Protein AF-0000000070128346 (afdb_homodimer)

Structure (mmCIF, N/CA/C/O backbone):
data_AF-0000000070128346-model_v1
#
loop_
_entity.id
_entity.type
_entity.pdbx_description
1 polymer 'Uncharacterized protein'
#
loop_
_atom_site.group_PDB
_atom_site.id
_atom_site.type_symbol
_atom_site.label_atom_id
_atom_site.label_alt_id
_atom_site.label_comp_id
_atom_site.label_asym_id
_atom_site.label_entity_id
_atom_site.label_seq_id
_atom_site.pdbx_PDB_ins_code
_atom_site.Cartn_x
_atom_site.Cartn_y
_atom_site.Cartn_z
_atom_site.occupancy
_atom_site.B_iso_or_equiv
_atom_site.auth_seq_id
_atom_site.auth_comp_id
_atom_site.auth_asym_id
_atom_site.auth_atom_id
_atom_site.pdbx_PDB_model_num
ATOM 1 N N . MET A 1 1 ? -69.75 28.922 -32.188 1 30.33 1 MET A N 1
ATOM 2 C CA . MET A 1 1 ? -69.25 28.547 -30.875 1 30.33 1 MET A CA 1
ATOM 3 C C . MET A 1 1 ? -68.125 27.578 -30.969 1 30.33 1 MET A C 1
ATOM 5 O O . MET A 1 1 ? -68.25 26.391 -31.25 1 30.33 1 MET A O 1
ATOM 9 N N . THR A 1 2 ? -66.938 28.062 -31.703 1 32.69 2 THR A N 1
ATOM 10 C CA . THR A 1 2 ? -65.625 27.578 -32.188 1 32.69 2 THR A CA 1
ATOM 11 C C . THR A 1 2 ? -64.75 27.047 -31.016 1 32.69 2 THR A C 1
ATOM 13 O O . THR A 1 2 ? -64.75 27.641 -29.938 1 32.69 2 THR A O 1
ATOM 16 N N . ILE A 1 3 ? -64.188 25.797 -31.203 1 32.16 3 ILE A N 1
ATOM 17 C CA . ILE A 1 3 ? -63.5 24.719 -30.547 1 32.16 3 ILE A CA 1
ATOM 18 C C . ILE A 1 3 ? -62.094 25.188 -30.141 1 32.16 3 ILE A C 1
ATOM 20 O O . ILE A 1 3 ? -61.188 25.219 -30.984 1 32.16 3 ILE A O 1
ATOM 24 N N . LEU A 1 4 ? -61.938 26.406 -29.594 1 30.89 4 LEU A N 1
ATOM 25 C CA . LEU A 1 4 ? -60.594 26.828 -29.25 1 30.89 4 LEU A CA 1
ATOM 26 C C . LEU A 1 4 ? -59.969 25.938 -28.172 1 30.89 4 LEU A C 1
ATOM 28 O O . LEU A 1 4 ? -60.219 26.141 -26.984 1 30.89 4 LEU A O 1
ATOM 32 N N . VAL A 1 5 ? -60.062 24.609 -28.266 1 31.75 5 VAL A N 1
ATOM 33 C CA . VAL A 1 5 ? -59.469 23.844 -27.172 1 31.75 5 VAL A CA 1
ATOM 34 C C . VAL A 1 5 ? -57.938 23.969 -27.188 1 31.75 5 VAL A C 1
ATOM 36 O O . VAL A 1 5 ? -57.281 23.406 -28.078 1 31.75 5 VAL A O 1
ATOM 39 N N . PHE A 1 6 ? -57.344 25.203 -27.266 1 30.05 6 PHE A N 1
ATOM 40 C CA . PHE A 1 6 ? -55.906 25.234 -27.266 1 30.05 6 PHE A CA 1
ATOM 41 C C . PHE A 1 6 ? -55.344 24.344 -26.156 1 30.05 6 PHE A C 1
ATOM 43 O O . PHE A 1 6 ? -55.969 24.141 -25.125 1 30.05 6 PHE A O 1
ATOM 50 N N . LEU A 1 7 ? -54.125 23.688 -26.406 1 28.92 7 LEU A N 1
ATOM 51 C CA . LEU A 1 7 ? -53.125 22.719 -26.016 1 28.92 7 LEU A CA 1
ATOM 52 C C . LEU A 1 7 ? -52.406 23.172 -24.734 1 28.92 7 LEU A C 1
ATOM 54 O O . LEU A 1 7 ? -51.562 24.062 -24.766 1 28.92 7 LEU A O 1
ATOM 58 N N . ALA A 1 8 ? -53.125 23.406 -23.641 1 35.5 8 ALA A N 1
ATOM 59 C CA . ALA A 1 8 ? -52.406 23.766 -22.422 1 35.5 8 ALA A CA 1
ATOM 60 C C . ALA A 1 8 ? -51.438 22.672 -22 1 35.5 8 ALA A C 1
ATOM 62 O O . ALA A 1 8 ? -51.125 22.516 -20.812 1 35.5 8 ALA A O 1
ATOM 63 N N . ILE A 1 9 ? -51.125 21.656 -22.922 1 30.7 9 ILE A N 1
ATOM 64 C CA . ILE A 1 9 ? -50.594 20.531 -22.156 1 30.7 9 ILE A CA 1
ATOM 65 C C . ILE A 1 9 ? -49.312 20.953 -21.453 1 30.7 9 ILE A C 1
ATOM 67 O O . ILE A 1 9 ? -49.125 20.703 -20.25 1 30.7 9 ILE A O 1
ATOM 71 N N . SER A 1 10 ? -48.094 21.156 -22.156 1 31.05 10 SER A N 1
ATOM 72 C CA . SER A 1 10 ? -46.906 20.359 -21.812 1 31.05 10 SER A CA 1
ATOM 73 C C . SER A 1 10 ? -46.031 21.094 -20.812 1 31.05 10 SER A C 1
ATOM 75 O O . SER A 1 10 ? -44.938 21.562 -21.156 1 31.05 10 SER A O 1
ATOM 77 N N . SER A 1 11 ? -46.469 22.203 -20.203 1 33.75 11 SER A N 1
ATOM 78 C CA . SER A 1 11 ? -45.438 22.875 -19.453 1 33.75 11 SER A CA 1
ATOM 79 C C . SER A 1 11 ? -44.938 22 -18.297 1 33.75 11 SER A C 1
ATOM 81 O O . SER A 1 11 ? -44.188 22.469 -17.438 1 33.75 11 SER A O 1
ATOM 83 N N . TYR A 1 12 ? -45.719 20.906 -18.047 1 30.33 12 TYR A N 1
ATOM 84 C CA . TYR A 1 12 ? -45.469 20.453 -16.672 1 30.33 12 TYR A CA 1
ATOM 85 C C . TYR A 1 12 ? -44 20.188 -16.438 1 30.33 12 TYR A C 1
ATOM 87 O O . TYR A 1 12 ? -43.438 20.656 -15.445 1 30.33 12 TYR A O 1
ATOM 95 N N . ASN A 1 13 ? -43.406 18.938 -16.781 1 31.98 13 ASN A N 1
ATOM 96 C CA . ASN A 1 13 ? -42.625 18.078 -15.906 1 31.98 13 ASN A CA 1
ATOM 97 C C . ASN A 1 13 ? -41.125 18.359 -16.031 1 31.98 13 ASN A C 1
ATOM 99 O O . ASN A 1 13 ? -40.375 17.5 -16.5 1 31.98 13 ASN A O 1
ATOM 103 N N . ILE A 1 14 ? -40.781 19.516 -16.672 1 36.44 14 ILE A N 1
ATOM 104 C CA . ILE A 1 14 ? -39.312 19.594 -16.766 1 36.44 14 ILE A CA 1
ATOM 105 C C . ILE A 1 14 ? -38.719 19.828 -15.391 1 36.44 14 ILE A C 1
ATOM 107 O O . ILE A 1 14 ? -37.5 20.016 -15.266 1 36.44 14 ILE A O 1
ATOM 111 N N . ILE A 1 15 ? -39.562 20.25 -14.438 1 37.22 15 ILE A N 1
ATOM 112 C CA . ILE A 1 15 ? -38.875 20.625 -13.195 1 37.22 15 ILE A CA 1
ATOM 113 C C . ILE A 1 15 ? -38.062 19.438 -12.688 1 37.22 15 ILE A C 1
ATOM 115 O O . ILE A 1 15 ? -37.031 19.625 -12.016 1 37.22 15 ILE A O 1
ATOM 119 N N . HIS A 1 16 ? -38.656 18.141 -12.75 1 34.84 16 HIS A N 1
ATOM 120 C CA . HIS A 1 16 ? -38.219 17.094 -11.828 1 34.84 16 HIS A CA 1
ATOM 121 C C . HIS A 1 16 ? -36.906 16.469 -12.281 1 34.84 16 HIS A C 1
ATOM 123 O O . HIS A 1 16 ? -36.375 15.562 -11.617 1 34.84 16 HIS A O 1
ATOM 129 N N . LEU A 1 17 ? -36.469 16.828 -13.469 1 39.78 17 LEU A N 1
ATOM 130 C CA . LEU A 1 17 ? -35.312 16.031 -13.836 1 39.78 17 LEU A CA 1
ATOM 131 C C . LEU A 1 17 ? -34.062 16.547 -13.109 1 39.78 17 LEU A C 1
ATOM 133 O O . LEU A 1 17 ? -33.219 15.742 -12.703 1 39.78 17 LEU A O 1
ATOM 137 N N . ALA A 1 18 ? -33.875 17.812 -12.977 1 42.94 18 ALA A N 1
ATOM 138 C CA . ALA A 1 18 ? -32.688 18.281 -12.281 1 42.94 18 ALA A CA 1
ATOM 139 C C . ALA A 1 18 ? -32.688 17.859 -10.82 1 42.94 18 ALA A C 1
ATOM 141 O O . ALA A 1 18 ? -31.656 17.516 -10.25 1 42.94 18 ALA A O 1
ATOM 142 N N . SER A 1 19 ? -33.906 17.984 -10.156 1 41.81 19 SER A N 1
ATOM 143 C CA . SER A 1 19 ? -34 17.5 -8.781 1 41.81 19 SER A CA 1
ATOM 144 C C . SER A 1 19 ? -33.781 16 -8.703 1 41.81 19 SER A C 1
ATOM 146 O O . SER A 1 19 ? -33.188 15.508 -7.73 1 41.81 19 SER A O 1
ATOM 148 N N . ILE A 1 20 ? -34.188 15.297 -9.805 1 42.56 20 ILE A N 1
ATOM 149 C CA . ILE A 1 20 ? -33.906 13.867 -9.805 1 42.56 20 ILE A CA 1
ATOM 150 C C . ILE A 1 20 ? -32.406 13.648 -10.055 1 42.56 20 ILE A C 1
ATOM 152 O O . ILE A 1 20 ? -31.781 12.82 -9.391 1 42.56 20 ILE A O 1
ATOM 156 N N . GLU A 1 21 ? -31.828 14.336 -10.977 1 37 21 GLU A N 1
ATOM 157 C CA . GLU A 1 21 ? -30.391 14.141 -11.219 1 37 21 GLU A CA 1
ATOM 158 C C . GLU A 1 21 ? -29.578 14.57 -10.008 1 37 21 GLU A C 1
ATOM 160 O O . GLU A 1 21 ? -28.609 13.898 -9.633 1 37 21 GLU A O 1
ATOM 165 N N . GLU A 1 22 ? -29.703 15.727 -9.5 1 40.19 22 GLU A N 1
ATOM 166 C CA . GLU A 1 22 ? -29.094 16.109 -8.227 1 40.19 22 GLU A CA 1
ATOM 167 C C . GLU A 1 22 ? -29.547 15.188 -7.098 1 40.19 22 GLU A C 1
ATOM 169 O O . GLU A 1 22 ? -28.766 14.852 -6.207 1 40.19 22 GLU A O 1
ATOM 174 N N . LEU A 1 23 ? -30.797 14.828 -6.887 1 38.47 23 LEU A N 1
ATOM 175 C CA . LEU A 1 23 ? -31.281 13.781 -5.996 1 38.47 23 LEU A CA 1
ATOM 176 C C . LEU A 1 23 ? -30.641 12.445 -6.332 1 38.47 23 LEU A C 1
ATOM 178 O O . LEU A 1 23 ? -30.234 11.703 -5.434 1 38.47 23 LEU A O 1
ATOM 182 N N . VAL A 1 24 ? -30.562 12.039 -7.621 1 37.53 24 VAL A N 1
ATOM 183 C CA . VAL A 1 24 ? -29.859 10.812 -7.969 1 37.53 24 VAL A CA 1
ATOM 184 C C . VAL A 1 24 ? -28.359 11.008 -7.801 1 37.53 24 VAL A C 1
ATOM 186 O O . VAL A 1 24 ? -27.625 10.062 -7.5 1 37.53 24 VAL A O 1
ATOM 189 N N . ARG A 1 25 ? -27.734 12.062 -8.281 1 38.75 25 ARG A N 1
ATOM 190 C CA . ARG A 1 25 ? -26.359 12.367 -7.891 1 38.75 25 ARG A CA 1
ATOM 191 C C . ARG A 1 25 ? -26.25 12.562 -6.383 1 38.75 25 ARG A C 1
ATOM 193 O O . ARG A 1 25 ? -25.156 12.523 -5.824 1 38.75 25 ARG A O 1
ATOM 200 N N . GLY A 1 26 ? -27.125 13.281 -5.77 1 39.75 26 GLY A N 1
ATOM 201 C CA . GLY A 1 26 ? -27.281 13.094 -4.336 1 39.75 26 GLY A CA 1
ATOM 202 C C . GLY A 1 26 ? -27.234 11.633 -3.92 1 39.75 26 GLY A C 1
ATOM 203 O O . GLY A 1 26 ? -27.656 11.281 -2.818 1 39.75 26 GLY A O 1
ATOM 204 N N . LEU A 1 27 ? -27.531 10.633 -4.711 1 44.56 27 LEU A N 1
ATOM 205 C CA . LEU A 1 27 ? -27.109 9.242 -4.82 1 44.56 27 LEU A CA 1
ATOM 206 C C . LEU A 1 27 ? -25.75 9.039 -4.164 1 44.56 27 LEU A C 1
ATOM 208 O O . LEU A 1 27 ? -24.891 9.93 -4.211 1 44.56 27 LEU A O 1
ATOM 212 N N . ARG A 1 28 ? -25.625 7.922 -3.373 1 49.78 28 ARG A N 1
ATOM 213 C CA . ARG A 1 28 ? -24.812 7.559 -2.211 1 49.78 28 ARG A CA 1
ATOM 214 C C . ARG A 1 28 ? -23.328 7.676 -2.518 1 49.78 28 ARG A C 1
ATOM 216 O O . ARG A 1 28 ? -22.781 6.875 -3.279 1 49.78 28 ARG A O 1
ATOM 223 N N . ASP A 1 29 ? -22.844 8.953 -2.686 1 69.12 29 ASP A N 1
ATOM 224 C CA . ASP A 1 29 ? -21.375 9.016 -2.65 1 69.12 29 ASP A CA 1
ATOM 225 C C . ASP A 1 29 ? -20.812 7.914 -1.764 1 69.12 29 ASP A C 1
ATOM 227 O O . ASP A 1 29 ? -21.156 7.816 -0.585 1 69.12 29 ASP A O 1
ATOM 231 N N . GLU A 1 30 ? -20.25 6.945 -2.436 1 82.06 30 GLU A N 1
ATOM 232 C CA . GLU A 1 30 ? -19.703 5.805 -1.708 1 82.06 30 GLU A CA 1
ATOM 233 C C . GLU A 1 30 ? -18.75 6.258 -0.601 1 82.06 30 GLU A C 1
ATOM 235 O O . GLU A 1 30 ? -18.641 5.594 0.432 1 82.06 30 GLU A O 1
ATOM 240 N N . HIS A 1 31 ? -18.266 7.555 -0.879 1 91.75 31 HIS A N 1
ATOM 241 C CA . HIS A 1 31 ? -17.328 8.086 0.103 1 91.75 31 HIS A CA 1
ATOM 242 C C . HIS A 1 31 ? -17.609 9.547 0.41 1 91.75 31 HIS A C 1
ATOM 244 O O . HIS A 1 31 ? -16.859 10.438 -0.011 1 91.75 31 HIS A O 1
ATOM 250 N N . PRO A 1 32 ? -18.672 9.82 1.154 1 93.75 32 PRO A N 1
ATOM 251 C CA . PRO A 1 32 ? -19 11.211 1.487 1 93.75 32 PRO A CA 1
ATOM 252 C C . PRO A 1 32 ? -17.906 11.898 2.291 1 93.75 32 PRO A C 1
ATOM 254 O O . PRO A 1 32 ? -17.203 11.25 3.072 1 93.75 32 PRO A O 1
ATOM 257 N N . SER A 1 33 ? -17.828 13.203 2.158 1 95.44 33 SER A N 1
ATOM 258 C CA . SER A 1 33 ? -16.828 13.992 2.861 1 95.44 33 SER A CA 1
ATOM 259 C C . SER A 1 33 ? -17.109 14.055 4.359 1 95.44 33 SER A C 1
ATOM 261 O O . SER A 1 33 ? -18.266 14 4.773 1 95.44 33 SER A O 1
ATOM 263 N N . HIS A 1 34 ? -16.062 14.109 5.07 1 96.56 34 HIS A N 1
ATOM 264 C CA . HIS A 1 34 ? -16.203 14.359 6.5 1 96.56 34 HIS A CA 1
ATOM 265 C C . HIS A 1 34 ? -16.969 15.648 6.762 1 96.56 34 HIS A C 1
ATOM 267 O O . HIS A 1 34 ? -16.828 16.625 6.023 1 96.56 34 HIS A O 1
ATOM 273 N N . PRO A 1 35 ? -17.734 15.617 7.832 1 96.38 35 PRO A N 1
ATOM 274 C CA . PRO A 1 35 ? -18.516 16.828 8.125 1 96.38 35 PRO A CA 1
ATOM 275 C C . PRO A 1 35 ? -17.625 18.047 8.406 1 96.38 35 PRO A C 1
ATOM 277 O O . PRO A 1 35 ? -18.016 19.172 8.102 1 96.38 35 PRO A O 1
ATOM 280 N N . VAL A 1 36 ? -16.531 17.828 9.039 1 97.25 36 VAL A N 1
ATOM 281 C CA . VAL A 1 36 ? -15.586 18.922 9.25 1 97.25 36 VAL A CA 1
ATOM 282 C C . VAL A 1 36 ? -14.891 19.266 7.934 1 97.25 36 VAL A C 1
ATOM 284 O O . VAL A 1 36 ? -14.211 18.406 7.348 1 97.25 36 VAL A O 1
ATOM 287 N N . ASN A 1 37 ? -15.125 20.438 7.465 1 96 37 ASN A N 1
ATOM 288 C CA . ASN A 1 37 ? -14.477 20.953 6.262 1 96 37 ASN A CA 1
ATOM 289 C C . ASN A 1 37 ? -13.297 21.859 6.605 1 96 37 ASN A C 1
ATOM 291 O O . ASN A 1 37 ? -13.492 22.969 7.113 1 96 37 ASN A O 1
ATOM 295 N N . CYS A 1 38 ? -12.148 21.453 6.246 1 97.44 38 CYS A N 1
ATOM 296 C CA . CYS A 1 38 ? -10.938 22.156 6.633 1 97.44 38 CYS A CA 1
ATOM 297 C C . CYS A 1 38 ? -10.688 23.344 5.707 1 97.44 38 CYS A C 1
ATOM 299 O O . CYS A 1 38 ? -9.812 24.172 5.973 1 97.44 38 CYS A O 1
ATOM 301 N N . GLY A 1 39 ? -11.383 23.422 4.629 1 96.12 39 GLY A N 1
ATOM 302 C CA . GLY A 1 39 ? -11.117 24.469 3.658 1 96.12 39 GLY A CA 1
ATOM 303 C C . GLY A 1 39 ? -9.836 24.25 2.879 1 96.12 39 GLY A C 1
ATOM 304 O O . GLY A 1 39 ? -9.484 23.109 2.549 1 96.12 39 GLY A O 1
ATOM 305 N N . HIS A 1 40 ? -9.117 25.422 2.473 1 93.75 40 HIS A N 1
ATOM 306 C CA . HIS A 1 40 ? -7.973 25.281 1.577 1 93.75 40 HIS A CA 1
ATOM 307 C C . HIS A 1 40 ? -6.742 25.984 2.145 1 93.75 40 HIS A C 1
ATOM 309 O O . HIS A 1 40 ? -5.688 26 1.502 1 93.75 40 HIS A O 1
ATOM 315 N N . THR A 1 41 ? -6.918 26.531 3.312 1 93 41 THR A N 1
ATOM 316 C CA . THR A 1 41 ? -5.801 27.234 3.924 1 93 41 THR A CA 1
ATOM 317 C C . THR A 1 41 ? -5.59 26.781 5.363 1 93 41 THR A C 1
ATOM 319 O O . THR A 1 41 ? -6.492 26.203 5.977 1 93 41 THR A O 1
ATOM 322 N N . LYS A 1 42 ? -4.375 27.078 5.844 1 94.62 42 LYS A N 1
ATOM 323 C CA . LYS A 1 42 ? -4.078 26.781 7.242 1 94.62 42 LYS A CA 1
ATOM 324 C C . LYS A 1 42 ? -5.031 27.516 8.18 1 94.62 42 LYS A C 1
ATOM 326 O O . LYS A 1 42 ? -5.469 26.953 9.188 1 94.62 42 LYS A O 1
ATOM 331 N N . GLU A 1 43 ? -5.34 28.688 7.84 1 95.31 43 GLU A N 1
ATOM 332 C CA . GLU A 1 43 ? -6.23 29.5 8.672 1 95.31 43 GLU A CA 1
ATOM 333 C C . GLU A 1 43 ? -7.621 28.875 8.75 1 95.31 43 GLU A C 1
ATOM 335 O O . GLU A 1 43 ? -8.18 28.719 9.836 1 95.31 43 GLU A O 1
ATOM 340 N N . SER A 1 44 ? -8.148 28.531 7.578 1 96.69 44 SER A N 1
ATOM 341 C CA . SER A 1 44 ? -9.477 27.922 7.562 1 96.69 44 SER A CA 1
ATOM 342 C C . SER A 1 44 ? -9.477 26.578 8.289 1 96.69 44 SER A C 1
ATOM 344 O O . SER A 1 44 ? -10.438 26.25 8.984 1 96.69 44 SER A O 1
ATOM 346 N N . ALA A 1 45 ? -8.406 25.859 8.133 1 97.88 45 ALA A N 1
ATOM 347 C CA . ALA A 1 45 ? -8.305 24.547 8.773 1 97.88 45 ALA A CA 1
ATOM 348 C C . ALA A 1 45 ? -8.297 24.672 10.297 1 97.88 45 ALA A C 1
ATOM 350 O O . ALA A 1 45 ? -9.055 24 10.984 1 97.88 45 ALA A O 1
ATOM 351 N N . LYS A 1 46 ? -7.488 25.562 10.773 1 96.88 46 LYS A N 1
ATOM 352 C CA . LYS A 1 46 ? -7.414 25.781 12.219 1 96.88 46 LYS A CA 1
ATOM 353 C C . LYS A 1 46 ? -8.758 26.234 12.773 1 96.88 46 LYS A C 1
ATOM 355 O O . LYS A 1 46 ? -9.195 25.766 13.82 1 96.88 46 LYS A O 1
ATOM 360 N N . ALA A 1 47 ? -9.383 27.078 12.062 1 97.69 47 ALA A N 1
ATOM 361 C CA . ALA A 1 47 ? -10.672 27.594 12.5 1 97.69 47 ALA A CA 1
ATOM 362 C C . ALA A 1 47 ? -11.719 26.484 12.57 1 97.69 47 ALA A C 1
ATOM 364 O O . ALA A 1 47 ? -12.609 26.516 13.422 1 97.69 47 ALA A O 1
ATOM 365 N N . ALA A 1 48 ? -11.594 25.516 11.727 1 98.12 48 ALA A N 1
ATOM 366 C CA . ALA A 1 48 ? -12.562 24.422 11.648 1 98.12 48 ALA A CA 1
ATOM 367 C C . ALA A 1 48 ? -12.227 23.312 12.633 1 98.12 48 ALA A C 1
ATOM 369 O O . ALA A 1 48 ? -12.953 22.328 12.742 1 98.12 48 ALA A O 1
ATOM 370 N N . GLY A 1 49 ? -11.07 23.422 13.32 1 98 49 GLY A N 1
ATOM 371 C CA . GLY A 1 49 ? -10.672 22.406 14.281 1 98 49 GLY A CA 1
ATOM 372 C C . GLY A 1 49 ? -9.922 21.25 13.656 1 98 49 GLY A C 1
ATOM 373 O O . GLY A 1 49 ? -9.859 20.156 14.227 1 98 49 GLY A O 1
ATOM 374 N N . CYS A 1 50 ? -9.406 21.469 12.477 1 98.5 50 CYS A N 1
ATOM 375 C CA . CYS A 1 50 ? -8.609 20.453 11.812 1 98.5 50 CYS A CA 1
ATOM 376 C C . CYS A 1 50 ? -7.246 20.297 12.484 1 98.5 50 CYS A C 1
ATOM 378 O O . CYS A 1 50 ? -6.801 21.203 13.195 1 98.5 50 CYS A O 1
ATOM 380 N N . VAL A 1 51 ? -6.645 19.109 12.289 1 98.06 51 VAL A N 1
ATOM 381 C CA . VAL A 1 51 ? -5.359 18.781 12.898 1 98.06 51 VAL A CA 1
ATOM 382 C C . VAL A 1 51 ? -4.324 18.5 11.812 1 98.06 51 VAL A C 1
ATOM 384 O O . VAL A 1 51 ? -4.68 18.312 10.648 1 98.06 51 VAL A O 1
ATOM 387 N N . TYR A 1 52 ? -3.074 18.609 12.266 1 98.06 52 TYR A N 1
ATOM 388 C CA . TYR A 1 52 ? -1.992 18.469 11.297 1 98.06 52 TYR A CA 1
ATOM 389 C C . TYR A 1 52 ? -1.353 17.094 11.383 1 98.06 52 TYR A C 1
ATOM 391 O O . TYR A 1 52 ? -1 16.625 12.469 1 98.06 52 TYR A O 1
ATOM 399 N N . ASP A 1 53 ? -1.279 16.406 10.273 1 98.12 53 ASP A N 1
ATOM 400 C CA . ASP A 1 53 ? -0.568 15.141 10.125 1 98.12 53 ASP A CA 1
ATOM 401 C C . ASP A 1 53 ? 0.795 15.352 9.469 1 98.12 53 ASP A C 1
ATOM 403 O O . ASP A 1 53 ? 0.878 15.594 8.266 1 98.12 53 ASP A O 1
ATOM 407 N N . ILE A 1 54 ? 1.825 15.18 10.195 1 98 54 ILE A N 1
ATOM 408 C CA . ILE A 1 54 ? 3.18 15.422 9.711 1 98 54 ILE A CA 1
ATOM 409 C C . ILE A 1 54 ? 3.488 14.477 8.547 1 98 54 ILE A C 1
ATOM 411 O O . ILE A 1 54 ? 4.105 14.875 7.559 1 98 54 ILE A O 1
ATOM 415 N N . MET A 1 55 ? 3.045 13.258 8.641 1 98.31 55 MET A N 1
ATOM 416 C CA . MET A 1 55 ? 3.373 12.273 7.617 1 98.31 55 MET A CA 1
ATOM 417 C C . MET A 1 55 ? 2.615 12.555 6.324 1 98.31 55 MET A C 1
ATOM 419 O O . MET A 1 55 ? 3.082 12.211 5.238 1 98.31 55 MET A O 1
ATOM 423 N N . MET A 1 56 ? 1.494 13.211 6.43 1 97.38 56 MET A N 1
ATOM 424 C CA . MET A 1 56 ? 0.744 13.602 5.242 1 97.38 56 MET A CA 1
ATOM 425 C C . MET A 1 56 ? 1.058 15.047 4.852 1 97.38 56 MET A C 1
ATOM 427 O O . MET A 1 56 ? 0.606 15.523 3.811 1 97.38 56 MET A O 1
ATOM 431 N N . VAL A 1 57 ? 1.844 15.695 5.648 1 96.75 57 VAL A N 1
ATOM 432 C CA . VAL A 1 57 ? 2.287 17.078 5.488 1 96.75 57 VAL A CA 1
ATOM 433 C C . VAL A 1 57 ? 1.092 17.969 5.152 1 96.75 57 VAL A C 1
ATOM 435 O O . VAL A 1 57 ? 1.062 18.609 4.098 1 96.75 57 VAL A O 1
ATOM 438 N N . GLY A 1 58 ? 0.111 18.062 6.059 1 97.31 58 GLY A N 1
ATOM 439 C CA . GLY A 1 58 ? -1.066 18.891 5.824 1 97.31 58 GLY A CA 1
ATOM 440 C C . GLY A 1 58 ? -2.125 18.734 6.898 1 97.31 58 GLY A C 1
ATOM 441 O O . GLY A 1 58 ? -2.039 17.844 7.738 1 97.31 58 GLY A O 1
ATOM 442 N N . TRP A 1 59 ? -3.074 19.641 6.797 1 98.06 59 TRP A N 1
ATOM 443 C CA . TRP A 1 59 ? -4.203 19.641 7.723 1 98.06 59 TRP A CA 1
ATOM 444 C C . TRP A 1 59 ? -5.301 18.688 7.258 1 98.06 59 TRP A C 1
ATOM 446 O O . TRP A 1 59 ? -5.5 18.5 6.055 1 98.06 59 TRP A O 1
ATOM 456 N N . VAL A 1 60 ? -5.98 18.141 8.227 1 98.25 60 VAL A N 1
ATOM 457 C CA . VAL A 1 60 ? -7.062 17.219 7.902 1 98.25 60 VAL A CA 1
ATOM 458 C C . VAL A 1 60 ? -8.086 17.203 9.031 1 98.25 60 VAL A C 1
ATOM 460 O O . VAL A 1 60 ? -7.773 17.578 10.164 1 98.25 60 VAL A O 1
ATOM 463 N N . ALA A 1 61 ? -9.32 16.781 8.688 1 98.38 61 ALA A N 1
ATOM 464 C CA . ALA A 1 61 ? -10.32 16.562 9.727 1 98.38 61 ALA A CA 1
ATOM 465 C C . ALA A 1 61 ? -9.828 15.547 10.75 1 98.38 61 ALA A C 1
ATOM 467 O O . ALA A 1 61 ? -9.203 14.547 10.391 1 98.38 61 ALA A O 1
ATOM 468 N N . PRO A 1 62 ? -10.086 15.727 12.062 1 96.75 62 PRO A N 1
ATOM 469 C CA . PRO A 1 62 ? -9.516 14.867 13.109 1 96.75 62 PRO A CA 1
ATOM 470 C C . PRO A 1 62 ? -9.875 13.398 12.93 1 96.75 62 PRO A C 1
ATOM 472 O O . PRO A 1 62 ? -9.102 12.516 13.312 1 96.75 62 PRO A O 1
ATOM 475 N N . GLY A 1 63 ? -10.992 13.055 12.32 1 95.25 63 GLY A N 1
ATOM 476 C CA . GLY A 1 63 ? -11.43 11.68 12.133 1 95.25 63 GLY A CA 1
ATOM 477 C C . GLY A 1 63 ? -10.547 10.891 11.195 1 95.25 63 GLY A C 1
ATOM 478 O O . GLY A 1 63 ? -10.578 9.664 11.188 1 95.25 63 GLY A O 1
ATOM 479 N N . CYS A 1 64 ? -9.68 11.547 10.477 1 97.19 64 CYS A N 1
ATOM 480 C CA . CYS A 1 64 ? -8.867 10.875 9.469 1 97.19 64 CYS A CA 1
ATOM 481 C C . CYS A 1 64 ? -7.484 10.539 10.023 1 97.19 64 CYS A C 1
ATOM 483 O O . CYS A 1 64 ? -6.738 9.773 9.406 1 97.19 64 CYS A O 1
ATOM 485 N N . ILE A 1 65 ? -7.199 11.125 11.148 1 97.62 65 ILE A N 1
ATOM 486 C CA . ILE A 1 65 ? -5.926 10.773 11.766 1 97.62 65 ILE A CA 1
ATOM 487 C C . ILE A 1 65 ? -6.02 9.375 12.375 1 97.62 65 ILE A C 1
ATOM 489 O O . ILE A 1 65 ? -7.004 9.039 13.039 1 97.62 65 ILE A O 1
ATOM 493 N N . ASP A 1 66 ? -5.062 8.531 12.062 1 97.81 66 ASP A N 1
ATOM 494 C CA . ASP A 1 66 ? -4.84 7.281 12.781 1 97.81 66 ASP A CA 1
ATOM 495 C C . ASP A 1 66 ? -3.721 7.426 13.805 1 97.81 66 ASP A C 1
ATOM 497 O O . ASP A 1 66 ? -2.539 7.324 13.469 1 97.81 66 ASP A O 1
ATOM 501 N N . PRO A 1 67 ? -4.125 7.668 15 1 97.31 67 PRO A N 1
ATOM 502 C CA . PRO A 1 67 ? -3.094 8 15.984 1 97.31 67 PRO A CA 1
ATOM 503 C C . PRO A 1 67 ? -2.088 6.875 16.203 1 97.31 67 PRO A C 1
ATOM 505 O O . PRO A 1 67 ? -0.912 7.133 16.469 1 97.31 67 PRO A O 1
ATOM 508 N N . TYR A 1 68 ? -2.512 5.664 16.078 1 97.75 68 TYR A N 1
ATOM 509 C CA . TYR A 1 68 ? -1.621 4.523 16.25 1 97.75 68 TYR A CA 1
ATOM 510 C C . TYR A 1 68 ? -0.567 4.477 15.156 1 97.75 68 TYR A C 1
ATOM 512 O O . TYR A 1 68 ? 0.629 4.379 15.438 1 97.75 68 TYR A O 1
ATOM 520 N N . VAL A 1 69 ? -1.004 4.598 13.93 1 98.62 69 VAL A N 1
ATOM 521 C CA . VAL A 1 69 ? -0.08 4.5 12.805 1 98.62 69 VAL A CA 1
ATOM 522 C C . VAL A 1 69 ? 0.83 5.727 12.773 1 98.62 69 VAL A C 1
ATOM 524 O O . VAL A 1 69 ? 2.027 5.613 12.508 1 98.62 69 VAL A O 1
ATOM 527 N N . LEU A 1 70 ? 0.244 6.91 13.062 1 98.62 70 LEU A N 1
ATOM 528 C CA . LEU A 1 70 ? 1.036 8.133 13.07 1 98.62 70 LEU A CA 1
ATOM 529 C C . LEU A 1 70 ? 2.125 8.07 14.133 1 98.62 70 LEU A C 1
ATOM 531 O O . LEU A 1 70 ? 3.285 8.391 13.867 1 98.62 70 LEU A O 1
ATOM 535 N N . SER A 1 71 ? 1.758 7.656 15.328 1 98.38 71 SER A N 1
ATOM 536 C CA . SER A 1 71 ? 2.736 7.543 16.406 1 98.38 71 SER A CA 1
ATOM 537 C C . SER A 1 71 ? 3.861 6.586 16.031 1 98.38 71 SER A C 1
ATOM 539 O O . SER A 1 71 ? 5.035 6.867 16.281 1 98.38 71 SER A O 1
ATOM 541 N N . ASP A 1 72 ? 3.518 5.48 15.445 1 98.75 72 ASP A N 1
ATOM 542 C CA . ASP A 1 72 ? 4.527 4.512 15.023 1 98.75 72 ASP A CA 1
ATOM 543 C C . ASP A 1 72 ? 5.438 5.102 13.945 1 98.75 72 ASP A C 1
ATOM 545 O O . ASP A 1 72 ? 6.656 4.918 13.984 1 98.75 72 ASP A O 1
ATOM 549 N N . ALA A 1 73 ? 4.875 5.812 13.016 1 98.81 73 ALA A N 1
ATOM 550 C CA . ALA A 1 73 ? 5.617 6.355 11.883 1 98.81 73 ALA A CA 1
ATOM 551 C C . ALA A 1 73 ? 6.641 7.395 12.344 1 98.81 73 ALA A C 1
ATOM 553 O O . ALA A 1 73 ? 7.672 7.586 11.703 1 98.81 73 ALA A O 1
ATOM 554 N N . LEU A 1 74 ? 6.355 8.031 13.492 1 98.56 74 LEU A N 1
ATOM 555 C CA . LEU A 1 74 ? 7.234 9.086 13.977 1 98.56 74 LEU A CA 1
ATOM 556 C C . LEU A 1 74 ? 8.156 8.562 15.078 1 98.56 74 LEU A C 1
ATOM 558 O O . LEU A 1 74 ? 8.961 9.312 15.625 1 98.56 74 LEU A O 1
ATOM 562 N N . SER A 1 75 ? 8.117 7.277 15.367 1 98.62 75 SER A N 1
ATOM 563 C CA . SER A 1 75 ? 8.852 6.703 16.484 1 98.62 75 SER A CA 1
ATOM 564 C C . SER A 1 75 ? 10.188 6.117 16.031 1 98.62 75 SER A C 1
ATOM 566 O O . SER A 1 75 ? 10.227 5.328 15.086 1 98.62 75 SER A O 1
ATOM 568 N N . PRO A 1 76 ? 11.258 6.457 16.781 1 97.75 76 PRO A N 1
ATOM 569 C CA . PRO A 1 76 ? 12.531 5.801 16.484 1 97.75 76 PRO A CA 1
ATOM 570 C C . PRO A 1 76 ? 12.547 4.328 16.875 1 97.75 76 PRO A C 1
ATOM 572 O O . PRO A 1 76 ? 13.461 3.592 16.5 1 97.75 76 PRO A O 1
ATOM 575 N N . ASN A 1 77 ? 11.531 3.934 17.625 1 98.25 77 ASN A N 1
ATOM 576 C CA . ASN A 1 77 ? 11.461 2.555 18.094 1 98.25 77 ASN A CA 1
ATOM 577 C C . ASN A 1 77 ? 10.578 1.699 17.188 1 98.25 77 ASN A C 1
ATOM 579 O O . ASN A 1 77 ? 10.344 0.521 17.484 1 98.25 77 ASN A O 1
ATOM 583 N N . SER A 1 78 ? 10.039 2.271 16.172 1 98.69 78 SER A N 1
ATOM 584 C CA . SER A 1 78 ? 9.234 1.521 15.211 1 98.69 78 SER A CA 1
ATOM 585 C C . SER A 1 78 ? 10.047 0.392 14.586 1 98.69 78 SER A C 1
ATOM 587 O O . SER A 1 78 ? 11.25 0.535 14.359 1 98.69 78 SER A O 1
ATOM 589 N N . SER A 1 79 ? 9.32 -0.676 14.211 1 98.12 79 SER A N 1
ATOM 590 C CA . SER A 1 79 ? 9.961 -1.772 13.492 1 98.12 79 SER A CA 1
ATOM 591 C C . SER A 1 79 ? 10.422 -1.33 12.109 1 98.12 79 SER A C 1
ATOM 593 O O . SER A 1 79 ? 11.195 -2.029 11.453 1 98.12 79 SER A O 1
ATOM 595 N N . LEU A 1 80 ? 10 -0.117 11.672 1 98.75 80 LEU A N 1
ATOM 596 C CA . LEU A 1 80 ? 10.359 0.377 10.352 1 98.75 80 LEU A CA 1
ATOM 597 C C . LEU A 1 80 ? 11.5 1.388 10.438 1 98.75 80 LEU A C 1
ATOM 599 O O . LEU A 1 80 ? 11.984 1.869 9.414 1 98.75 80 LEU A O 1
ATOM 603 N N . ALA A 1 81 ? 11.953 1.691 11.633 1 98.56 81 ALA A N 1
ATOM 604 C CA . ALA A 1 81 ? 13 2.695 11.805 1 98.56 81 ALA A CA 1
ATOM 605 C C . ALA A 1 81 ? 14.305 2.24 11.164 1 98.56 81 ALA A C 1
ATOM 607 O O . ALA A 1 81 ? 15.016 3.039 10.547 1 98.56 81 ALA A O 1
ATOM 608 N N . GLY A 1 82 ? 14.578 0.972 11.219 1 97.69 82 GLY A N 1
ATOM 609 C CA . GLY A 1 82 ? 15.836 0.427 10.719 1 97.69 82 GLY A CA 1
ATOM 610 C C . GLY A 1 82 ? 15.953 0.495 9.211 1 97.69 82 GLY A C 1
ATOM 611 O O . GLY A 1 82 ? 17.062 0.432 8.664 1 97.69 82 GLY A O 1
ATOM 612 N N . VAL A 1 83 ? 14.836 0.591 8.547 1 98.06 83 VAL A N 1
ATOM 613 C CA . VAL A 1 83 ? 14.836 0.694 7.09 1 98.06 83 VAL A CA 1
ATOM 614 C C . VAL A 1 83 ? 14.422 2.104 6.672 1 98.06 83 VAL A C 1
ATOM 616 O O . VAL A 1 83 ? 13.891 2.303 5.574 1 98.06 83 VAL A O 1
ATOM 619 N N . LYS A 1 84 ? 14.484 3.059 7.578 1 97.94 84 LYS A N 1
ATOM 620 C CA . LYS A 1 84 ? 14.227 4.477 7.352 1 97.94 84 LYS A CA 1
ATOM 621 C C . LYS A 1 84 ? 12.773 4.723 6.977 1 97.94 84 LYS A C 1
ATOM 623 O O . LYS A 1 84 ? 12.477 5.598 6.16 1 97.94 84 LYS A O 1
ATOM 628 N N . GLY A 1 85 ? 11.906 3.883 7.539 1 98.62 85 GLY A N 1
ATOM 629 C CA . GLY A 1 85 ? 10.484 4.016 7.273 1 98.62 85 GLY A CA 1
ATOM 630 C C . GLY A 1 85 ? 9.734 4.711 8.391 1 98.62 85 GLY A C 1
ATOM 631 O O . GLY A 1 85 ? 8.523 4.914 8.297 1 98.62 85 GLY A O 1
ATOM 632 N N . ALA A 1 86 ? 10.5 5.082 9.461 1 98.81 86 ALA A N 1
ATOM 633 C CA . ALA A 1 86 ? 9.922 5.734 10.641 1 98.81 86 ALA A CA 1
ATOM 634 C C . ALA A 1 86 ? 11 6.477 11.43 1 98.81 86 ALA A C 1
ATOM 636 O O . ALA A 1 86 ? 12.195 6.277 11.203 1 98.81 86 ALA A O 1
ATOM 637 N N . GLY A 1 87 ? 10.547 7.316 12.25 1 98.62 87 GLY A N 1
ATOM 638 C CA . GLY A 1 87 ? 11.469 8.055 13.109 1 98.62 87 GLY A CA 1
ATOM 639 C C . GLY A 1 87 ? 11.5 9.539 12.812 1 98.62 87 GLY A C 1
ATOM 640 O O . GLY A 1 87 ? 10.445 10.172 12.68 1 98.62 87 GLY A O 1
ATOM 641 N N . THR A 1 88 ? 12.711 10.07 12.836 1 98.38 88 THR A N 1
ATOM 642 C CA . THR A 1 88 ? 12.898 11.492 12.578 1 98.38 88 THR A CA 1
ATOM 643 C C . THR A 1 88 ? 13.492 11.711 11.188 1 98.38 88 THR A C 1
ATOM 645 O O . THR A 1 88 ? 14.453 11.039 10.805 1 98.38 88 THR A O 1
ATOM 648 N N . PHE A 1 89 ? 12.867 12.602 10.5 1 98.62 89 PHE A N 1
ATOM 649 C CA . PHE A 1 89 ? 13.297 12.953 9.156 1 98.62 89 PHE A CA 1
ATOM 650 C C . PHE A 1 89 ? 13.828 14.375 9.102 1 98.62 89 PHE A C 1
ATOM 652 O O . PHE A 1 89 ? 13.586 15.172 10.023 1 98.62 89 PHE A O 1
ATOM 659 N N . ASN A 1 90 ? 14.609 14.656 8.078 1 98.19 90 ASN A N 1
ATOM 660 C CA . ASN A 1 90 ? 15.109 16.016 7.891 1 98.19 90 ASN A CA 1
ATOM 661 C C . ASN A 1 90 ? 14.133 16.859 7.094 1 98.19 90 ASN A C 1
ATOM 663 O O . ASN A 1 90 ? 13.805 16.547 5.953 1 98.19 90 ASN A O 1
ATOM 667 N N . PHE A 1 91 ? 13.734 17.906 7.699 1 98.75 91 PHE A N 1
ATOM 668 C CA . PHE A 1 91 ? 12.953 18.938 7.027 1 98.75 91 PHE A CA 1
ATOM 669 C C . PHE A 1 91 ? 13.758 20.234 6.914 1 98.75 91 PHE A C 1
ATOM 671 O O . PHE A 1 91 ? 14.508 20.594 7.832 1 98.75 91 PHE A O 1
ATOM 678 N N . SER A 1 92 ? 13.641 20.906 5.801 1 98.88 92 SER A N 1
ATOM 679 C CA . SER A 1 92 ? 14.43 22.109 5.551 1 98.88 92 SER A CA 1
ATOM 680 C C . SER A 1 92 ? 13.617 23.172 4.809 1 98.88 92 SER A C 1
ATOM 682 O O . SER A 1 92 ? 12.656 22.828 4.113 1 98.88 92 SER A O 1
ATOM 684 N N . LEU A 1 93 ? 13.984 24.406 4.98 1 98.38 93 LEU A N 1
ATOM 685 C CA . LEU A 1 93 ? 13.32 25.5 4.285 1 98.38 93 LEU A CA 1
ATOM 686 C C . LEU A 1 93 ? 13.953 25.734 2.918 1 98.38 93 LEU A C 1
ATOM 688 O O . LEU A 1 93 ? 13.383 26.453 2.086 1 98.38 93 LEU A O 1
ATOM 692 N N . ASN A 1 94 ? 15.156 25.109 2.748 1 98.12 94 ASN A N 1
ATOM 693 C CA . ASN A 1 94 ? 15.805 25.328 1.459 1 98.12 94 ASN A CA 1
ATOM 694 C C . ASN A 1 94 ? 16.281 24 0.86 1 98.12 94 ASN A C 1
ATOM 696 O O . ASN A 1 94 ? 16.344 22.984 1.554 1 98.12 94 ASN A O 1
ATOM 700 N N . TYR A 1 95 ? 16.641 24.031 -0.427 1 97.94 95 TYR A N 1
ATOM 701 C CA . TYR A 1 95 ? 16.969 22.859 -1.24 1 97.94 95 TYR A CA 1
ATOM 702 C C . TYR A 1 95 ? 18.219 22.172 -0.727 1 97.94 95 TYR A C 1
ATOM 704 O O . TYR A 1 95 ? 18.312 20.938 -0.749 1 97.94 95 TYR A O 1
ATOM 712 N N . ASP A 1 96 ? 19.172 22.938 -0.184 1 97.75 96 ASP A N 1
ATOM 713 C CA . ASP A 1 96 ? 20.5 22.438 0.164 1 97.75 96 ASP A CA 1
ATOM 714 C C . ASP A 1 96 ? 20.531 21.891 1.592 1 97.75 96 ASP A C 1
ATOM 716 O O . ASP A 1 96 ? 21.547 21.391 2.059 1 97.75 96 ASP A O 1
ATOM 720 N N . PHE A 1 97 ? 19.422 21.984 2.314 1 98.25 97 PHE A N 1
ATOM 721 C CA . PHE A 1 97 ? 19.281 21.484 3.674 1 98.25 97 PHE A CA 1
ATOM 722 C C . PHE A 1 97 ? 20.266 22.172 4.613 1 98.25 97 PHE A C 1
ATOM 724 O O . PHE A 1 97 ? 20.844 21.531 5.484 1 98.25 97 PHE A O 1
ATOM 731 N N . THR A 1 98 ? 20.469 23.406 4.426 1 98.25 98 THR A N 1
ATOM 732 C CA . THR A 1 98 ? 21.281 24.219 5.324 1 98.25 98 THR A CA 1
ATOM 733 C C . THR A 1 98 ? 20.422 24.938 6.355 1 98.25 98 THR A C 1
ATOM 735 O O . THR A 1 98 ? 20.922 25.453 7.352 1 98.25 98 THR A O 1
ATOM 738 N N . GLU A 1 99 ? 19.156 25 6.098 1 98.38 99 GLU A N 1
ATOM 739 C CA . GLU A 1 99 ? 18.203 25.578 7.039 1 98.38 99 GLU A CA 1
ATOM 740 C C . GLU A 1 99 ? 17.203 24.516 7.523 1 98.38 99 GLU A C 1
ATOM 742 O O . GLU A 1 99 ? 16.016 24.578 7.211 1 98.38 99 GLU A O 1
ATOM 747 N N . LEU A 1 100 ? 17.703 23.734 8.422 1 98.5 100 LEU A N 1
ATOM 748 C CA . LEU A 1 100 ? 16.891 22.641 8.961 1 98.5 100 LEU A CA 1
ATOM 749 C C . LEU A 1 100 ? 15.859 23.172 9.961 1 98.5 100 LEU A C 1
ATOM 751 O O . LEU A 1 100 ? 16.125 24.125 10.68 1 98.5 100 LEU A O 1
ATOM 755 N N . ILE A 1 101 ? 14.711 22.578 9.945 1 98.5 101 ILE A N 1
ATOM 756 C CA . ILE A 1 101 ? 13.688 22.891 10.938 1 98.5 101 ILE A CA 1
ATOM 757 C C . ILE A 1 101 ? 13.297 21.625 11.695 1 98.5 101 ILE A C 1
ATOM 759 O O . ILE A 1 101 ? 13.406 20.516 11.172 1 98.5 101 ILE A O 1
ATOM 763 N N . PRO A 1 102 ? 12.82 21.812 12.992 1 98.12 102 PRO A N 1
ATOM 764 C CA . PRO A 1 102 ? 12.445 20.641 13.773 1 98.12 102 PRO A CA 1
ATOM 765 C C . PRO A 1 102 ? 11.203 19.938 13.234 1 98.12 102 PRO A C 1
ATOM 767 O O . PRO A 1 102 ? 10.32 20.578 12.664 1 98.12 102 PRO A O 1
ATOM 770 N N . GLN A 1 103 ? 11.195 18.578 13.438 1 98.31 103 GLN A N 1
ATOM 771 C CA . GLN A 1 103 ? 10 17.797 13.156 1 98.31 103 GLN A CA 1
ATOM 772 C C . GLN A 1 103 ? 8.922 18.031 14.219 1 98.31 103 GLN A C 1
ATOM 774 O O . GLN A 1 103 ? 8.734 17.203 15.109 1 98.31 103 GLN A O 1
ATOM 779 N N . ASP A 1 104 ? 8.289 19.141 14.039 1 97.62 104 ASP A N 1
ATOM 780 C CA . ASP A 1 104 ? 7.289 19.656 14.969 1 97.62 104 ASP A CA 1
ATOM 781 C C . ASP A 1 104 ? 6.145 20.328 14.227 1 97.62 104 ASP A C 1
ATOM 783 O O . ASP A 1 104 ? 6.383 21.172 13.359 1 97.62 104 ASP A O 1
ATOM 787 N N . VAL A 1 105 ? 4.938 19.922 14.586 1 96.38 105 VAL A N 1
ATOM 788 C CA . VAL A 1 105 ? 3.754 20.422 13.898 1 96.38 105 VAL A CA 1
ATOM 789 C C . VAL A 1 105 ? 3.727 21.953 13.969 1 96.38 105 VAL A C 1
ATOM 791 O O . VAL A 1 105 ? 3.396 22.625 12.984 1 96.38 105 VAL A O 1
ATOM 794 N N . ASP A 1 106 ? 4.051 22.547 15.07 1 95.81 106 ASP A N 1
ATOM 795 C CA . ASP A 1 106 ? 3.971 23.984 15.281 1 95.81 106 ASP A CA 1
ATOM 796 C C . ASP A 1 106 ? 4.984 24.719 14.406 1 95.81 106 ASP A C 1
ATOM 798 O O . ASP A 1 106 ? 4.84 25.922 14.156 1 95.81 106 ASP A O 1
ATOM 802 N N . VAL A 1 107 ? 6.012 24.016 14.008 1 97.69 107 VAL A N 1
ATOM 803 C CA . VAL A 1 107 ? 7.039 24.641 13.172 1 97.69 107 VAL A CA 1
ATOM 804 C C . VAL A 1 107 ? 6.742 24.375 11.703 1 97.69 107 VAL A C 1
ATOM 806 O O . VAL A 1 107 ? 6.613 25.312 10.906 1 97.69 107 VAL A O 1
ATOM 809 N N . ILE A 1 108 ? 6.551 23.172 11.328 1 97.88 108 ILE A N 1
ATOM 810 C CA . ILE A 1 108 ? 6.363 22.766 9.945 1 97.88 108 ILE A CA 1
ATOM 811 C C . ILE A 1 108 ? 5.117 23.438 9.367 1 97.88 108 ILE A C 1
ATOM 813 O O . ILE A 1 108 ? 5.148 23.953 8.25 1 97.88 108 ILE A O 1
ATOM 817 N N . SER A 1 109 ? 4.082 23.547 10.148 1 96.31 109 SER A N 1
ATOM 818 C CA . SER A 1 109 ? 2.795 24.016 9.656 1 96.31 109 SER A CA 1
ATOM 819 C C . SER A 1 109 ? 2.818 25.531 9.422 1 96.31 109 SER A C 1
ATOM 821 O O . SER A 1 109 ? 1.899 26.078 8.812 1 96.31 109 SER A O 1
ATOM 823 N N . GLN A 1 110 ? 3.861 26.203 9.828 1 95 110 GLN A N 1
ATOM 824 C CA . GLN A 1 110 ? 3.957 27.656 9.648 1 95 110 GLN A CA 1
ATOM 825 C C . GLN A 1 110 ? 4.48 28 8.258 1 95 110 GLN A C 1
ATOM 827 O O . GLN A 1 110 ? 4.465 29.172 7.852 1 95 110 GLN A O 1
ATOM 832 N N . HIS A 1 111 ? 4.883 27 7.539 1 96.12 111 HIS A N 1
ATOM 833 C CA . HIS A 1 111 ? 5.477 27.234 6.227 1 96.12 111 HIS A CA 1
ATOM 834 C C . HIS A 1 111 ? 4.598 26.672 5.117 1 96.12 111 HIS A C 1
ATOM 836 O O . HIS A 1 111 ? 3.99 25.609 5.277 1 96.12 111 HIS A O 1
ATOM 842 N N . ASP A 1 112 ? 4.578 27.328 4.004 1 93.5 112 ASP A N 1
ATOM 843 C CA . ASP A 1 112 ? 3.791 26.859 2.867 1 93.5 112 ASP A CA 1
ATOM 844 C C . ASP A 1 112 ? 4.52 25.75 2.109 1 93.5 112 ASP A C 1
ATOM 846 O O . ASP A 1 112 ? 3.893 24.812 1.601 1 93.5 112 ASP A O 1
ATOM 850 N N . TRP A 1 113 ? 5.809 25.969 2.027 1 96.88 113 TRP A N 1
ATOM 851 C CA . TRP A 1 113 ? 6.641 25 1.312 1 96.88 113 TRP A CA 1
ATOM 852 C C . TRP A 1 113 ? 7.848 24.594 2.15 1 96.88 113 TRP A C 1
ATOM 854 O O . TRP A 1 113 ? 8.469 25.438 2.801 1 96.88 113 TRP A O 1
ATOM 864 N N . ILE A 1 114 ? 8.141 23.344 2.102 1 98.38 114 ILE A N 1
ATOM 865 C CA . ILE A 1 114 ? 9.344 22.828 2.762 1 98.38 114 ILE A CA 1
ATOM 866 C C . ILE A 1 114 ? 10 21.766 1.888 1 98.38 114 ILE A C 1
ATOM 868 O O . ILE A 1 114 ? 9.453 21.375 0.852 1 98.38 114 ILE A O 1
ATOM 872 N N . PHE A 1 115 ? 11.211 21.438 2.277 1 98.75 115 PHE A N 1
ATOM 873 C CA . PHE A 1 115 ? 11.93 20.328 1.647 1 98.75 115 PHE A CA 1
ATOM 874 C C . PHE A 1 115 ? 12.125 19.188 2.629 1 98.75 115 PHE A C 1
ATOM 876 O O . PHE A 1 115 ? 12.336 19.406 3.822 1 98.75 115 PHE A O 1
ATOM 883 N N . ALA A 1 116 ? 11.984 18 2.117 1 98.56 116 ALA A N 1
ATOM 884 C CA . ALA A 1 116 ? 12.422 16.781 2.807 1 98.56 116 ALA A CA 1
ATOM 885 C C . ALA A 1 116 ? 13.25 15.898 1.885 1 98.56 116 ALA A C 1
ATOM 887 O O . ALA A 1 116 ? 13.336 16.156 0.68 1 98.56 116 ALA A O 1
ATOM 888 N N . ASN A 1 117 ? 13.883 14.922 2.455 1 98.56 117 ASN A N 1
ATOM 889 C CA . ASN A 1 117 ? 14.672 14.008 1.635 1 98.56 117 ASN A CA 1
ATOM 890 C C . ASN A 1 117 ? 13.797 12.906 1.034 1 98.56 117 ASN A C 1
ATOM 892 O O . ASN A 1 117 ? 12.672 12.68 1.482 1 98.56 117 ASN A O 1
ATOM 896 N N . TRP A 1 118 ? 14.383 12.25 0.052 1 98.44 118 TRP A N 1
ATOM 897 C CA . TRP A 1 118 ? 13.719 11.125 -0.591 1 98.44 118 TRP A CA 1
ATOM 898 C C . TRP A 1 118 ? 13.352 10.055 0.431 1 98.44 118 TRP A C 1
ATOM 900 O O . TRP A 1 118 ? 12.328 9.383 0.298 1 98.44 118 TRP A O 1
ATOM 910 N N . GLU A 1 119 ? 14.086 10.008 1.472 1 98.12 119 GLU A N 1
ATOM 911 C CA . GLU A 1 119 ? 13.805 9.102 2.576 1 98.12 119 GLU A CA 1
ATOM 912 C C . GLU A 1 119 ? 12.406 9.344 3.15 1 98.12 119 GLU A C 1
ATOM 914 O O . GLU A 1 119 ? 11.648 8.398 3.379 1 98.12 119 GLU A O 1
ATOM 919 N N . PHE A 1 120 ? 12.102 10.57 3.359 1 98.81 120 PHE A N 1
ATOM 920 C CA . PHE A 1 120 ? 10.789 10.922 3.877 1 98.81 120 PHE A CA 1
ATOM 921 C C . PHE A 1 120 ? 9.703 10.562 2.871 1 98.81 120 PHE A C 1
ATOM 923 O O . PHE A 1 120 ? 8.633 10.086 3.248 1 98.81 120 PHE A O 1
ATOM 930 N N . HIS A 1 121 ? 9.961 10.82 1.583 1 98.56 121 HIS A N 1
ATOM 931 C CA . HIS A 1 121 ? 8.984 10.5 0.552 1 98.56 121 HIS A CA 1
ATOM 932 C C . HIS A 1 121 ? 8.625 9.016 0.582 1 98.56 121 HIS A C 1
ATOM 934 O O . HIS A 1 121 ? 7.449 8.656 0.5 1 98.56 121 HIS A O 1
ATOM 940 N N . LYS A 1 122 ? 9.617 8.203 0.745 1 98.75 122 LYS A N 1
ATOM 941 C CA . LYS A 1 122 ? 9.391 6.766 0.812 1 98.75 122 LYS A CA 1
ATOM 942 C C . LYS A 1 122 ? 8.617 6.391 2.074 1 98.75 122 LYS A C 1
ATOM 944 O O . LYS A 1 122 ? 7.656 5.621 2.016 1 98.75 122 LYS A O 1
ATOM 949 N N . ALA A 1 123 ? 9.008 6.984 3.189 1 98.88 123 ALA A N 1
ATOM 950 C CA . ALA A 1 123 ? 8.32 6.715 4.449 1 98.88 123 ALA A CA 1
ATOM 951 C C . ALA A 1 123 ? 6.867 7.168 4.383 1 98.88 123 ALA A C 1
ATOM 953 O O . ALA A 1 123 ? 5.973 6.477 4.879 1 98.88 123 ALA A O 1
ATOM 954 N N . HIS A 1 124 ? 6.656 8.281 3.783 1 98.5 124 HIS A N 1
ATOM 955 C CA . HIS A 1 124 ? 5.316 8.82 3.562 1 98.5 124 HIS A CA 1
ATOM 956 C C . HIS A 1 124 ? 4.461 7.848 2.752 1 98.5 124 HIS A C 1
ATOM 958 O O . HIS A 1 124 ? 3.314 7.578 3.109 1 98.5 124 HIS A O 1
ATOM 964 N N . CYS A 1 125 ? 5.055 7.344 1.695 1 98.56 125 CYS A N 1
ATOM 965 C CA . CYS A 1 125 ? 4.32 6.41 0.843 1 98.56 125 CYS A CA 1
ATOM 966 C C . CYS A 1 125 ? 3.949 5.148 1.609 1 98.56 125 CYS A C 1
ATOM 968 O O . CYS A 1 125 ? 2.828 4.652 1.491 1 98.56 125 CYS A O 1
ATOM 970 N N . ALA A 1 126 ? 4.879 4.613 2.369 1 98.69 126 ALA A N 1
ATOM 971 C CA . ALA A 1 126 ? 4.594 3.438 3.186 1 98.69 126 ALA A CA 1
ATOM 972 C C . ALA A 1 126 ? 3.531 3.742 4.238 1 98.69 126 ALA A C 1
ATOM 974 O O . ALA A 1 126 ? 2.656 2.916 4.504 1 98.69 126 ALA A O 1
ATOM 975 N N . TYR A 1 127 ? 3.576 4.918 4.82 1 98.75 127 TYR A N 1
ATOM 976 C CA . TYR A 1 127 ? 2.617 5.371 5.824 1 98.75 127 TYR A CA 1
ATOM 977 C C . TYR A 1 127 ? 1.203 5.391 5.254 1 98.75 127 TYR A C 1
ATOM 979 O O . TYR A 1 127 ? 0.258 4.945 5.914 1 98.75 127 TYR A O 1
ATOM 987 N N . VAL A 1 128 ? 1.065 5.809 4.047 1 97.62 128 VAL A N 1
ATOM 988 C CA . VAL A 1 128 ? -0.243 5.949 3.416 1 97.62 128 VAL A CA 1
ATOM 989 C C . VAL A 1 128 ? -0.879 4.574 3.232 1 97.62 128 VAL A C 1
ATOM 991 O O . VAL A 1 128 ? -2.076 4.398 3.471 1 97.62 128 VAL A O 1
ATOM 994 N N . TRP A 1 129 ? -0.14 3.646 2.9 1 97.38 129 TRP A N 1
ATOM 995 C CA . TRP A 1 129 ? -0.667 2.291 2.791 1 97.38 129 TRP A CA 1
ATOM 996 C C . TRP A 1 129 ? -1.088 1.759 4.156 1 97.38 129 TRP A C 1
ATOM 998 O O . TRP A 1 129 ? -2.141 1.128 4.285 1 97.38 129 TRP A O 1
ATOM 1008 N N . ARG A 1 130 ? -0.285 2.018 5.133 1 98.12 130 ARG A N 1
ATOM 1009 C CA . ARG A 1 130 ? -0.543 1.5 6.473 1 98.12 130 ARG A CA 1
ATOM 1010 C C . ARG A 1 130 ? -1.819 2.1 7.055 1 98.12 130 ARG A C 1
ATOM 1012 O O . ARG A 1 130 ? -2.596 1.402 7.711 1 98.12 130 ARG A O 1
ATOM 1019 N N . ILE A 1 131 ? -2.059 3.361 6.824 1 98 131 ILE A N 1
ATOM 1020 C CA . ILE A 1 131 ? -3.275 3.961 7.359 1 98 131 ILE A CA 1
ATOM 1021 C C . ILE A 1 131 ? -4.492 3.381 6.641 1 98 131 ILE A C 1
ATOM 1023 O O . ILE A 1 131 ? -5.551 3.191 7.25 1 98 131 ILE A O 1
ATOM 1027 N N . LEU A 1 132 ? -4.367 3.096 5.352 1 97.62 132 LEU A N 1
ATOM 1028 C CA . LEU A 1 132 ? -5.457 2.471 4.613 1 97.62 132 LEU A CA 1
ATOM 1029 C C . LEU A 1 132 ? -5.762 1.08 5.16 1 97.62 132 LEU A C 1
ATOM 1031 O O . LEU A 1 132 ? -6.918 0.757 5.441 1 97.62 132 LEU A O 1
ATOM 1035 N N . ALA A 1 133 ? -4.734 0.272 5.309 1 97.38 133 ALA A N 1
ATOM 1036 C CA . ALA A 1 133 ? -4.91 -1.081 5.832 1 97.38 133 ALA A CA 1
ATOM 1037 C C . ALA A 1 133 ? -5.496 -1.052 7.238 1 97.38 133 ALA A C 1
ATOM 1039 O O . ALA A 1 133 ? -6.375 -1.851 7.566 1 97.38 133 ALA A O 1
ATOM 1040 N N . SER A 1 134 ? -4.973 -0.154 8.047 1 98.12 134 SER A N 1
ATOM 1041 C CA . SER A 1 134 ? -5.488 0.004 9.398 1 98.12 134 SER A CA 1
ATOM 1042 C C . SER A 1 134 ? -6.977 0.34 9.391 1 98.12 134 SER A C 1
ATOM 1044 O O . SER A 1 134 ? -7.758 -0.252 10.141 1 98.12 134 SER A O 1
ATOM 1046 N N . ALA A 1 135 ? -7.336 1.272 8.555 1 97.69 135 ALA A N 1
ATOM 1047 C CA . ALA A 1 135 ? -8.734 1.678 8.453 1 97.69 135 ALA A CA 1
ATOM 1048 C C . ALA A 1 135 ? -9.617 0.505 8.031 1 97.69 135 ALA A C 1
ATOM 1050 O O . ALA A 1 135 ? -10.688 0.293 8.602 1 97.69 135 ALA A O 1
ATOM 1051 N N . LEU A 1 136 ? -9.188 -0.225 7.062 1 96.69 136 LEU A N 1
ATOM 1052 C CA . LEU A 1 136 ? -9.953 -1.362 6.57 1 96.69 136 LEU A CA 1
ATOM 1053 C C . LEU A 1 136 ? -10.07 -2.443 7.641 1 96.69 136 LEU A C 1
ATOM 1055 O O . LEU A 1 136 ? -11.117 -3.076 7.777 1 96.69 136 LEU A O 1
ATOM 1059 N N . GLU A 1 137 ? -8.984 -2.672 8.359 1 97.12 137 GLU A N 1
ATOM 1060 C CA . GLU A 1 137 ? -9.039 -3.645 9.445 1 97.12 137 GLU A CA 1
ATOM 1061 C C . GLU A 1 137 ? -10.031 -3.217 10.516 1 97.12 137 GLU A C 1
ATOM 1063 O O . GLU A 1 137 ? -10.797 -4.039 11.023 1 97.12 137 GLU A O 1
ATOM 1068 N N . ARG A 1 138 ? -9.977 -1.963 10.883 1 96.44 138 ARG A N 1
ATOM 1069 C CA . ARG A 1 138 ? -10.922 -1.441 11.859 1 96.44 138 ARG A CA 1
ATOM 1070 C C . ARG A 1 138 ? -12.359 -1.662 11.406 1 96.44 138 ARG A C 1
ATOM 1072 O O . ARG A 1 138 ? -13.203 -2.105 12.188 1 96.44 138 ARG A O 1
ATOM 1079 N N . LYS A 1 139 ? -12.602 -1.435 10.18 1 94.12 139 LYS A N 1
ATOM 1080 C CA . LYS A 1 139 ? -13.93 -1.694 9.633 1 94.12 139 LYS A CA 1
ATOM 1081 C C . LYS A 1 139 ? -14.281 -3.176 9.727 1 94.12 139 LYS A C 1
ATOM 1083 O O . LYS A 1 139 ? -15.406 -3.531 10.07 1 94.12 139 LYS A O 1
ATOM 1088 N N . SER A 1 140 ? -13.312 -3.961 9.367 1 92.81 140 SER A N 1
ATOM 1089 C CA . SER A 1 140 ? -13.531 -5.402 9.414 1 92.81 140 SER A CA 1
ATOM 1090 C C . SER A 1 140 ? -13.898 -5.859 10.828 1 92.81 140 SER A C 1
ATOM 1092 O O . SER A 1 140 ? -14.586 -6.867 11 1 92.81 140 SER A O 1
ATOM 1094 N N . LYS A 1 141 ? -13.461 -5.148 11.789 1 94.12 141 LYS A N 1
ATOM 1095 C CA . LYS A 1 141 ? -13.719 -5.488 13.188 1 94.12 141 LYS A CA 1
ATOM 1096 C C . LYS A 1 141 ? -15.008 -4.832 13.68 1 94.12 141 LYS A C 1
ATOM 1098 O O . LYS A 1 141 ? -15.328 -4.906 14.867 1 94.12 141 LYS A O 1
ATOM 1103 N N . GLY A 1 142 ? -15.695 -4.109 12.773 1 92.38 142 GLY A N 1
ATOM 1104 C CA . GLY A 1 142 ? -17.031 -3.637 13.086 1 92.38 142 GLY A CA 1
ATOM 1105 C C . GLY A 1 142 ? -17.078 -2.15 13.391 1 92.38 142 GLY A C 1
ATOM 1106 O O . GLY A 1 142 ? -18.156 -1.611 13.695 1 92.38 142 GLY A O 1
ATOM 1107 N N . GLU A 1 143 ? -15.93 -1.448 13.359 1 94.88 143 GLU A N 1
ATOM 1108 C CA . GLU A 1 143 ? -15.938 -0.009 13.609 1 94.88 143 GLU A CA 1
ATOM 1109 C C . GLU A 1 143 ? -16.75 0.725 12.539 1 94.88 143 GLU A C 1
ATOM 1111 O O . GLU A 1 143 ? -16.609 0.458 11.344 1 94.88 143 GLU A O 1
ATOM 1116 N N . LYS A 1 144 ? -17.656 1.579 12.969 1 92.94 144 LYS A N 1
ATOM 1117 C CA . LYS A 1 144 ? -18.438 2.422 12.07 1 92.94 144 LYS A CA 1
ATOM 1118 C C . LYS A 1 144 ? -17.828 3.82 11.961 1 92.94 144 LYS A C 1
ATOM 1120 O O . LYS A 1 144 ? -17.078 4.25 12.844 1 92.94 144 LYS A O 1
ATOM 1125 N N . GLY A 1 145 ? -18.125 4.453 10.875 1 94.62 145 GLY A N 1
ATOM 1126 C CA . GLY A 1 145 ? -17.688 5.832 10.727 1 94.62 145 GLY A CA 1
ATOM 1127 C C . GLY A 1 145 ? -16.188 5.969 10.578 1 94.62 145 GLY A C 1
ATOM 1128 O O . GLY A 1 145 ? -15.578 6.875 11.156 1 94.62 145 GLY A O 1
ATOM 1129 N N . VAL A 1 146 ? -15.586 5.016 9.93 1 96.81 146 VAL A N 1
ATOM 1130 C CA . VAL A 1 146 ? -14.148 5.07 9.688 1 96.81 146 VAL A CA 1
ATOM 1131 C C . VAL A 1 146 ? -13.852 6.004 8.516 1 96.81 146 VAL A C 1
ATOM 1133 O O . VAL A 1 146 ? -14.438 5.867 7.441 1 96.81 146 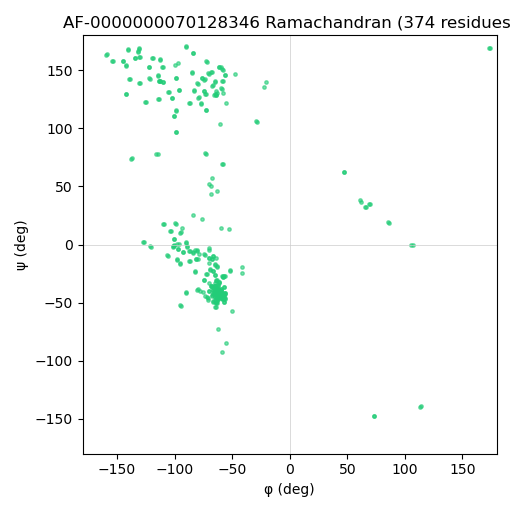VAL A O 1
ATOM 1136 N N . TYR A 1 147 ? -12.945 6.973 8.75 1 97.44 147 TYR A N 1
ATOM 1137 C CA . TYR A 1 147 ? -12.586 7.949 7.727 1 97.44 147 TYR A CA 1
ATOM 1138 C C . TYR A 1 147 ? -11.156 7.723 7.238 1 97.44 147 TYR A C 1
ATOM 1140 O O . TYR A 1 147 ? -10.328 7.16 7.957 1 97.44 147 TYR A O 1
ATOM 1148 N N . ILE A 1 148 ? -10.945 8.133 6.02 1 97.25 148 ILE A N 1
ATOM 1149 C CA . ILE A 1 148 ? -9.648 7.98 5.363 1 97.25 148 ILE A CA 1
ATOM 1150 C C . ILE A 1 148 ? -9.383 9.18 4.453 1 97.25 148 ILE A C 1
ATOM 1152 O O . ILE A 1 148 ? -10.305 9.906 4.098 1 97.25 148 ILE A O 1
ATOM 1156 N N . TYR A 1 149 ? -8.133 9.406 4.168 1 97.06 149 TYR A N 1
ATOM 1157 C CA . TYR A 1 149 ? -7.766 10.406 3.168 1 97.06 149 TYR A CA 1
ATOM 1158 C C . TYR A 1 149 ? -8.281 10.016 1.791 1 97.06 149 TYR A C 1
ATOM 1160 O O . TYR A 1 149 ? -8.055 8.898 1.33 1 97.06 149 TYR A O 1
ATOM 1168 N N . ARG A 1 150 ? -8.969 10.891 1.107 1 95.25 150 ARG A N 1
ATOM 1169 C CA . ARG A 1 150 ? -9.594 10.617 -0.185 1 95.25 150 ARG A CA 1
ATOM 1170 C C . ARG A 1 150 ? -8.555 10.148 -1.2 1 95.25 150 ARG A C 1
ATOM 1172 O O . ARG A 1 150 ? -8.836 9.289 -2.033 1 95.25 150 ARG A O 1
ATOM 1179 N N . THR A 1 151 ? -7.383 10.695 -1.138 1 93.44 151 THR A N 1
ATOM 1180 C CA . THR A 1 151 ? -6.336 10.43 -2.119 1 93.44 151 THR A CA 1
ATOM 1181 C C . THR A 1 151 ? -5.934 8.953 -2.088 1 93.44 151 THR A C 1
ATOM 1183 O O . THR A 1 151 ? -5.363 8.445 -3.053 1 93.44 151 THR A O 1
ATOM 1186 N N . LEU A 1 152 ? -6.234 8.242 -1.035 1 95 152 LEU A N 1
ATOM 1187 C CA . LEU A 1 152 ? -5.816 6.852 -0.888 1 95 152 LEU A CA 1
ATOM 1188 C C . LEU A 1 152 ? -6.746 5.922 -1.656 1 95 152 LEU A C 1
ATOM 1190 O O . LEU A 1 152 ? -6.461 4.73 -1.8 1 95 152 LEU A O 1
ATOM 1194 N N . LEU A 1 153 ? -7.793 6.477 -2.199 1 95.44 153 LEU A N 1
ATOM 1195 C CA . LEU A 1 153 ? -8.82 5.664 -2.842 1 95.44 153 LEU A CA 1
ATOM 1196 C C . LEU A 1 153 ? -8.633 5.645 -4.355 1 95.44 153 LEU A C 1
ATOM 1198 O O . LEU A 1 153 ? -9.555 5.297 -5.094 1 95.44 153 LEU A O 1
ATOM 1202 N N . THR A 1 154 ? -7.449 6.008 -4.836 1 95.94 154 THR A N 1
ATOM 1203 C CA . THR A 1 154 ? -7.23 6.043 -6.277 1 95.94 154 THR A CA 1
ATOM 1204 C C . THR A 1 154 ? -6.086 5.113 -6.672 1 95.94 154 THR A C 1
ATOM 1206 O O . THR A 1 154 ? -5.09 5.008 -5.953 1 95.94 154 THR A O 1
ATOM 1209 N N . TYR A 1 155 ? -6.281 4.492 -7.805 1 97.44 155 TYR A N 1
ATOM 1210 C CA . TYR A 1 155 ? -5.25 3.613 -8.344 1 97.44 155 TYR A CA 1
ATOM 1211 C C . TYR A 1 155 ? -3.971 4.391 -8.641 1 97.44 155 TYR A C 1
ATOM 1213 O O . TYR A 1 155 ? -2.867 3.906 -8.375 1 97.44 155 TYR A O 1
ATOM 1221 N N . GLU A 1 156 ? -4.102 5.578 -9.156 1 97.12 156 GLU A N 1
ATOM 1222 C CA . GLU A 1 156 ? -2.959 6.395 -9.562 1 97.12 156 GLU A CA 1
ATOM 1223 C C . GLU A 1 156 ? -2.035 6.672 -8.375 1 97.12 156 GLU A C 1
ATOM 1225 O O . GLU A 1 156 ? -0.812 6.656 -8.523 1 97.12 156 GLU A O 1
ATOM 1230 N N . HIS A 1 157 ? -2.617 6.91 -7.297 1 97.06 157 HIS A N 1
ATOM 1231 C CA . HIS A 1 157 ? -1.8 7.164 -6.117 1 97.06 157 HIS A CA 1
ATOM 1232 C C . HIS A 1 157 ? -1 5.93 -5.723 1 97.06 157 HIS A C 1
ATOM 1234 O O . HIS A 1 157 ? 0.181 6.027 -5.383 1 97.06 157 HIS A O 1
ATOM 1240 N N . SER A 1 158 ? -1.574 4.777 -5.781 1 97.56 158 SER A N 1
ATOM 1241 C CA . SER A 1 158 ? -0.854 3.547 -5.465 1 97.56 158 SER A CA 1
ATOM 1242 C C . SER A 1 158 ? 0.261 3.285 -6.473 1 97.56 158 SER A C 1
ATOM 1244 O O . SER A 1 158 ? 1.319 2.766 -6.113 1 97.56 158 SER A O 1
ATOM 1246 N N . LEU A 1 159 ? 0.003 3.635 -7.73 1 98.12 159 LEU A N 1
ATOM 1247 C CA . LEU A 1 159 ? 1.029 3.479 -8.758 1 98.12 159 LEU A CA 1
ATOM 1248 C C . LEU A 1 159 ? 2.217 4.395 -8.484 1 98.12 159 LEU A C 1
ATOM 1250 O O . LEU A 1 159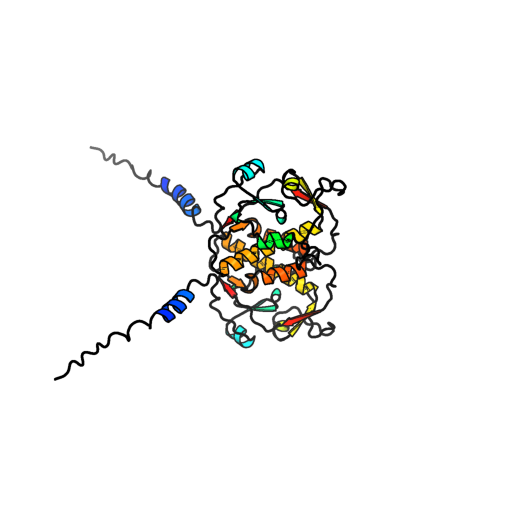 ? 3.369 3.959 -8.539 1 98.12 159 LEU A O 1
ATOM 1254 N N . HIS A 1 160 ? 1.968 5.648 -8.141 1 97.94 160 HIS A N 1
ATOM 1255 C CA . HIS A 1 160 ? 3.016 6.594 -7.77 1 97.94 160 HIS A CA 1
ATOM 1256 C C . HIS A 1 160 ? 3.844 6.066 -6.602 1 97.94 160 HIS A C 1
ATOM 1258 O O . HIS A 1 160 ? 5.07 5.996 -6.688 1 97.94 160 HIS A O 1
ATOM 1264 N N . CYS A 1 161 ? 3.162 5.621 -5.559 1 98.38 161 CYS A N 1
ATOM 1265 C CA . CYS A 1 161 ? 3.85 5.164 -4.355 1 98.38 161 CYS A CA 1
ATOM 1266 C C . CYS A 1 161 ? 4.629 3.881 -4.629 1 98.38 161 CYS A C 1
ATOM 1268 O O . CYS A 1 161 ? 5.703 3.668 -4.062 1 98.38 161 CYS A O 1
ATOM 1270 N N . SER A 1 162 ? 4.043 3.021 -5.488 1 98.62 162 SER A N 1
ATOM 1271 C CA . SER A 1 162 ? 4.777 1.82 -5.871 1 98.62 162 SER A CA 1
ATOM 1272 C C . SER A 1 162 ? 6.105 2.172 -6.535 1 98.62 162 SER A C 1
ATOM 1274 O O . SER A 1 162 ? 7.145 1.603 -6.195 1 98.62 162 SER A O 1
ATOM 1276 N N . LYS A 1 163 ? 6.062 3.115 -7.434 1 98.69 163 LYS A N 1
ATOM 1277 C CA . LYS A 1 163 ? 7.281 3.533 -8.125 1 98.69 163 LYS A CA 1
ATOM 1278 C C . LYS A 1 163 ? 8.305 4.09 -7.137 1 98.69 163 LYS A C 1
ATOM 1280 O O . LYS A 1 163 ? 9.484 3.73 -7.191 1 98.69 163 LYS A O 1
ATOM 1285 N N . VAL A 1 164 ? 7.852 4.902 -6.23 1 98.56 164 VAL A N 1
ATOM 1286 C CA . VAL A 1 164 ? 8.719 5.531 -5.234 1 98.56 164 VAL A CA 1
ATOM 1287 C C . VAL A 1 164 ? 9.344 4.461 -4.344 1 98.56 164 VAL A C 1
ATOM 1289 O O . VAL A 1 164 ? 10.555 4.449 -4.133 1 98.56 164 VAL A O 1
ATOM 1292 N N . LEU A 1 165 ? 8.547 3.529 -3.895 1 98.75 165 LEU A N 1
ATOM 1293 C CA . LEU A 1 165 ? 8.984 2.547 -2.908 1 98.75 165 LEU A CA 1
ATOM 1294 C C . LEU A 1 165 ? 9.906 1.51 -3.547 1 98.75 165 LEU A C 1
ATOM 1296 O O . LEU A 1 165 ? 10.82 1 -2.896 1 98.75 165 LEU A O 1
ATOM 1300 N N . LEU A 1 166 ? 9.672 1.259 -4.801 1 98.75 166 LEU A N 1
ATOM 1301 C CA . LEU A 1 166 ? 10.445 0.237 -5.5 1 98.75 166 LEU A CA 1
ATOM 1302 C C . LEU A 1 166 ? 11.789 0.795 -5.965 1 98.75 166 LEU A C 1
ATOM 1304 O O . LEU A 1 166 ? 12.742 0.04 -6.176 1 98.75 166 LEU A O 1
ATOM 1308 N N . ASP A 1 167 ? 11.906 2.068 -6.133 1 98.12 167 ASP A N 1
ATOM 1309 C CA . ASP A 1 167 ? 13.125 2.699 -6.617 1 98.12 167 ASP A CA 1
ATOM 1310 C C . ASP A 1 167 ? 14.273 2.512 -5.629 1 98.12 167 ASP A C 1
ATOM 1312 O O . ASP A 1 167 ? 14.148 2.85 -4.449 1 98.12 167 ASP A O 1
ATOM 1316 N N . ARG A 1 168 ? 15.391 2.043 -6.164 1 96.75 168 ARG A N 1
ATOM 1317 C CA . ARG A 1 168 ? 16.562 1.841 -5.324 1 96.75 168 ARG A CA 1
ATOM 1318 C C . ARG A 1 168 ? 17.75 2.662 -5.832 1 96.75 168 ARG A C 1
ATOM 1320 O O . ARG A 1 168 ? 18.844 2.59 -5.273 1 96.75 168 ARG A O 1
ATOM 1327 N N . GLU A 1 169 ? 17.516 3.33 -6.883 1 96.62 169 GLU A N 1
ATOM 1328 C CA . GLU A 1 169 ? 18.609 4.043 -7.535 1 96.62 169 GLU A CA 1
ATOM 1329 C C . GLU A 1 169 ? 18.75 5.461 -6.992 1 96.62 169 GLU A C 1
ATOM 1331 O O . GLU A 1 169 ? 19.859 5.949 -6.781 1 96.62 169 GLU A O 1
ATOM 1336 N N . LYS A 1 170 ? 17.672 6.09 -6.781 1 97.38 170 LYS A N 1
ATOM 1337 C CA . LYS A 1 170 ? 17.688 7.465 -6.293 1 97.38 170 LYS A CA 1
ATOM 1338 C C . LYS A 1 170 ? 18.219 7.531 -4.867 1 97.38 170 LYS A C 1
ATOM 1340 O O . LYS A 1 170 ? 17.844 6.727 -4.012 1 97.38 170 LYS A O 1
ATOM 1345 N N . SER A 1 171 ? 19.062 8.508 -4.645 1 98.06 171 SER A N 1
ATOM 1346 C CA . SER A 1 171 ? 19.625 8.688 -3.311 1 98.06 171 SER A CA 1
ATOM 1347 C C . SER A 1 171 ? 18.547 9.047 -2.295 1 98.06 171 SER A C 1
ATOM 1349 O O . SER A 1 171 ? 17.656 9.852 -2.588 1 98.06 171 SER A O 1
ATOM 1351 N N . LEU A 1 172 ? 18.703 8.453 -1.116 1 97.81 172 LEU A N 1
ATOM 1352 C CA . LEU A 1 172 ? 17.766 8.758 -0.045 1 97.81 172 LEU A CA 1
ATOM 1353 C C . LEU A 1 172 ? 17.875 10.219 0.38 1 97.81 172 LEU A C 1
ATOM 1355 O O . LEU A 1 172 ? 16.953 10.758 1.004 1 97.81 172 LEU A O 1
ATOM 1359 N N . LEU A 1 173 ? 18.969 10.867 0.015 1 97.88 173 LEU A N 1
ATOM 1360 C CA . LEU A 1 173 ? 19.219 12.227 0.458 1 97.88 173 LEU A CA 1
ATOM 1361 C C . LEU A 1 173 ? 18.688 13.242 -0.555 1 97.88 173 LEU A C 1
ATOM 1363 O O . LEU A 1 173 ? 18.703 14.445 -0.302 1 97.88 173 LEU A O 1
ATOM 1367 N N . GLU A 1 174 ? 18.219 12.727 -1.703 1 98.31 174 GLU A N 1
ATOM 1368 C CA . GLU A 1 174 ? 17.703 13.633 -2.729 1 98.31 174 GLU A CA 1
ATOM 1369 C C . GLU A 1 174 ? 16.547 14.469 -2.197 1 98.31 174 GLU A C 1
ATOM 1371 O O . GLU A 1 174 ? 15.641 13.945 -1.552 1 98.31 174 GLU A O 1
ATOM 1376 N N . PRO A 1 175 ? 16.547 15.828 -2.451 1 98.31 175 PRO A N 1
ATOM 1377 C CA . PRO A 1 175 ? 15.492 16.703 -1.936 1 98.31 175 PRO A CA 1
ATOM 1378 C C . PRO A 1 175 ? 14.164 16.547 -2.674 1 98.31 175 PRO A C 1
ATOM 1380 O O . PRO A 1 175 ? 14.148 16.312 -3.885 1 98.31 175 PRO A O 1
ATOM 1383 N N . THR A 1 176 ? 13.148 16.625 -1.928 1 97 176 THR A N 1
ATOM 1384 C CA . THR A 1 176 ? 11.781 16.688 -2.434 1 97 176 THR A CA 1
ATOM 1385 C C . THR A 1 176 ? 11.055 17.906 -1.877 1 97 176 THR A C 1
ATOM 1387 O O . THR A 1 176 ? 11.008 18.109 -0.662 1 97 176 THR A O 1
ATOM 1390 N N . LYS A 1 177 ? 10.562 18.766 -2.789 1 97.44 177 LYS A N 1
ATOM 1391 C CA . LYS A 1 177 ? 9.766 19.922 -2.363 1 97.44 177 LYS A CA 1
ATOM 1392 C C . LYS A 1 177 ? 8.328 19.5 -2.072 1 97.44 177 LYS A C 1
ATOM 1394 O O . LYS A 1 177 ? 7.727 18.734 -2.836 1 97.44 177 LYS A O 1
ATOM 1399 N N . MET A 1 178 ? 7.766 20.031 -1.006 1 96.25 178 MET A N 1
ATOM 1400 C CA . MET A 1 178 ? 6.41 19.656 -0.612 1 96.25 178 MET A CA 1
ATOM 1401 C C . MET A 1 178 ? 5.625 20.891 -0.146 1 96.25 178 MET A C 1
ATOM 1403 O O . MET A 1 178 ? 6.184 21.781 0.495 1 96.25 178 MET A O 1
ATOM 1407 N N . GLN A 1 179 ? 4.391 20.859 -0.514 1 94.56 179 GLN A N 1
ATOM 1408 C CA . GLN A 1 179 ? 3.488 21.844 0.071 1 94.56 179 GLN A CA 1
ATOM 1409 C C . GLN A 1 179 ? 3.094 21.453 1.493 1 94.56 179 GLN A C 1
ATOM 1411 O O . GLN A 1 179 ? 2.551 20.375 1.718 1 94.56 179 GLN A O 1
ATOM 1416 N N . ALA A 1 180 ? 3.379 22.297 2.486 1 95.44 180 ALA A N 1
ATOM 1417 C CA . ALA A 1 180 ? 3.174 21.953 3.889 1 95.44 180 ALA A CA 1
ATOM 1418 C C . ALA A 1 180 ? 1.964 22.672 4.469 1 95.44 180 ALA A C 1
ATOM 1420 O O . ALA A 1 180 ? 1.49 22.344 5.555 1 95.44 180 ALA A O 1
ATOM 1421 N N . GLY A 1 181 ? 1.357 23.625 3.807 1 90.06 181 GLY A N 1
ATOM 1422 C CA . GLY A 1 181 ? 0.245 24.406 4.332 1 90.06 181 GLY A CA 1
ATOM 1423 C C . GLY A 1 181 ? -1.098 23.969 3.77 1 90.06 181 GLY A C 1
ATOM 1424 O O . GLY A 1 181 ? -2.117 24.609 4.031 1 90.06 181 GLY A O 1
ATOM 1425 N N . GLY A 1 182 ? -1.165 22.859 3.094 1 92.19 182 GLY A N 1
ATOM 1426 C CA . GLY A 1 182 ? -2.396 22.469 2.428 1 92.19 182 GLY A CA 1
ATOM 1427 C C . GLY A 1 182 ? -3.311 21.641 3.301 1 92.19 182 GLY A C 1
ATOM 1428 O O . GLY A 1 182 ? -3.025 21.422 4.48 1 92.19 182 GLY A O 1
ATOM 1429 N N . THR A 1 183 ? -4.512 21.438 2.787 1 96.62 183 THR A N 1
ATOM 1430 C CA . THR A 1 183 ? -5.504 20.625 3.469 1 96.62 183 THR A CA 1
ATOM 1431 C C . THR A 1 183 ? -5.734 19.312 2.709 1 96.62 183 THR A C 1
ATOM 1433 O O . THR A 1 183 ? -5.695 19.297 1.478 1 96.62 183 THR A O 1
ATOM 1436 N N . ASN A 1 184 ? -5.867 18.25 3.447 1 96.62 184 ASN A N 1
ATOM 1437 C CA . ASN A 1 184 ? -6.211 16.953 2.877 1 96.62 184 ASN A CA 1
ATOM 1438 C C . ASN A 1 184 ? -7.699 16.656 3.018 1 96.62 184 ASN A C 1
ATOM 1440 O O . ASN A 1 184 ? -8.312 17 4.027 1 96.62 184 ASN A O 1
ATOM 1444 N N . ARG A 1 185 ? -8.219 16.016 1.991 1 96.06 185 ARG A N 1
ATOM 1445 C CA . ARG A 1 185 ? -9.633 15.664 2.02 1 96.06 185 ARG A CA 1
ATOM 1446 C C . ARG A 1 185 ? -9.859 14.367 2.795 1 96.06 185 ARG A C 1
ATOM 1448 O O . ARG A 1 185 ? -9.141 13.391 2.604 1 96.06 185 ARG A O 1
ATOM 1455 N N . CYS A 1 186 ? -10.797 14.477 3.627 1 97.69 186 CYS A N 1
ATOM 1456 C CA . CYS A 1 186 ? -11.172 13.375 4.516 1 97.69 186 CYS A CA 1
ATOM 1457 C C . CYS A 1 186 ? -12.562 12.852 4.184 1 97.69 186 CYS A C 1
ATOM 1459 O O . CYS A 1 186 ? -13.531 13.609 4.188 1 97.69 186 CYS A O 1
ATOM 1461 N N . VAL A 1 187 ? -12.648 11.508 3.932 1 96.94 187 VAL A N 1
ATOM 1462 C CA . VAL A 1 187 ? -13.922 10.961 3.477 1 96.94 187 VAL A CA 1
ATOM 1463 C C . VAL A 1 187 ? -14.242 9.688 4.254 1 96.94 187 VAL A C 1
ATOM 1465 O O . VAL A 1 187 ? -13.344 9.055 4.816 1 96.94 187 VAL A O 1
ATOM 1468 N N . LEU A 1 188 ? -15.516 9.383 4.203 1 96.31 188 LEU A N 1
ATOM 1469 C CA . LEU A 1 188 ? -15.961 8.141 4.828 1 96.31 188 LEU A CA 1
ATOM 1470 C C . LEU A 1 188 ? -15.555 6.934 3.986 1 96.31 188 LEU A C 1
ATOM 1472 O O . LEU A 1 188 ? -15.734 6.934 2.766 1 96.31 188 LEU A O 1
ATOM 1476 N N . LEU A 1 189 ? -14.984 5.977 4.684 1 94.25 189 LEU A N 1
ATOM 1477 C CA . LEU A 1 189 ? -14.539 4.773 3.996 1 94.25 189 LEU A CA 1
ATOM 1478 C C . LEU A 1 189 ? -15.695 3.811 3.768 1 94.25 189 LEU A C 1
ATOM 1480 O O . LEU A 1 189 ? -16.5 3.562 4.676 1 94.25 189 LEU A O 1
ATOM 1484 N N . MET B 1 1 ? -54.312 -36.938 50.156 1 31.34 1 MET B N 1
ATOM 1485 C CA . MET B 1 1 ? -54.531 -36.406 48.812 1 31.34 1 MET B CA 1
ATOM 1486 C C . MET B 1 1 ? -53.75 -35.125 48.594 1 31.34 1 MET B C 1
ATOM 1488 O O . MET B 1 1 ? -54.156 -34.031 49.031 1 31.34 1 MET B O 1
ATOM 1492 N N . THR B 1 2 ? -52.25 -35.25 48.844 1 31.44 2 THR B N 1
ATOM 1493 C CA . THR B 1 2 ? -51.094 -34.344 48.969 1 31.44 2 THR B CA 1
ATOM 1494 C C . THR B 1 2 ? -50.906 -33.531 47.719 1 31.44 2 THR B C 1
ATOM 1496 O O . THR B 1 2 ? -51.281 -33.969 46.625 1 31.44 2 THR B O 1
ATOM 1499 N N . ILE B 1 3 ? -50.312 -32.312 47.781 1 32.66 3 ILE B N 1
ATOM 1500 C CA . ILE B 1 3 ? -50.125 -30.953 47.281 1 32.66 3 ILE B CA 1
ATOM 1501 C C . ILE B 1 3 ? -49.125 -30.984 46.125 1 32.66 3 ILE B C 1
ATOM 1503 O O . ILE B 1 3 ? -48.031 -30.406 46.219 1 32.66 3 ILE B O 1
ATOM 1507 N N . LEU B 1 4 ? -48.938 -32.156 45.344 1 32.81 4 LEU B N 1
ATOM 1508 C CA . LEU B 1 4 ? -47.719 -32.219 44.562 1 32.81 4 LEU B CA 1
ATOM 1509 C C . LEU B 1 4 ? -47.781 -31.203 43.406 1 32.81 4 LEU B C 1
ATOM 1511 O O . LEU B 1 4 ? -48.344 -31.516 42.344 1 32.81 4 LEU B O 1
ATOM 1515 N N . VAL B 1 5 ? -48.062 -29.922 43.594 1 29.8 5 VAL B N 1
ATOM 1516 C CA . VAL B 1 5 ? -48.281 -29.062 42.438 1 29.8 5 VAL B CA 1
ATOM 1517 C C . VAL B 1 5 ? -46.906 -28.734 41.812 1 29.8 5 VAL B C 1
ATOM 1519 O O . VAL B 1 5 ? -46.375 -27.641 42.031 1 29.8 5 VAL B O 1
ATOM 1522 N N . PHE B 1 6 ? -45.781 -29.547 42.031 1 31.5 6 PHE B N 1
ATOM 1523 C CA . PHE B 1 6 ? -44.594 -28.828 41.625 1 31.5 6 PHE B CA 1
ATOM 1524 C C . PHE B 1 6 ? -44.656 -28.469 40.125 1 31.5 6 PHE B C 1
ATOM 1526 O O . PHE B 1 6 ? -44.812 -29.344 39.281 1 31.5 6 PHE B O 1
ATOM 1533 N N . LEU B 1 7 ? -44.938 -27.203 39.781 1 29.52 7 LEU B N 1
ATOM 1534 C CA . LEU B 1 7 ? -45.062 -26.531 38.5 1 29.52 7 LEU B CA 1
ATOM 1535 C C . LEU B 1 7 ? -43.781 -26.703 37.656 1 29.52 7 LEU B C 1
ATOM 1537 O O . LEU B 1 7 ? -42.688 -26.578 38.188 1 29.52 7 LEU B O 1
ATOM 1541 N N . ALA B 1 8 ? -43.875 -27.297 36.406 1 33.44 8 ALA B N 1
ATOM 1542 C CA . ALA B 1 8 ? -43.156 -27.625 35.188 1 33.44 8 ALA B CA 1
ATOM 1543 C C . ALA B 1 8 ? -42.469 -26.391 34.594 1 33.44 8 ALA B C 1
ATOM 1545 O O . ALA B 1 8 ? -42.281 -26.312 33.375 1 33.44 8 ALA B O 1
ATOM 1546 N N . ILE B 1 9 ? -42.344 -25.219 35.344 1 31.34 9 ILE B N 1
ATOM 1547 C CA . ILE B 1 9 ? -42.156 -24.078 34.438 1 31.34 9 ILE B CA 1
ATOM 1548 C C . ILE B 1 9 ? -40.781 -24.141 33.781 1 31.34 9 ILE B C 1
ATOM 1550 O O . ILE B 1 9 ? -40.531 -23.453 32.812 1 31.34 9 ILE B O 1
ATOM 1554 N N . SER B 1 10 ? -39.719 -24.656 34.438 1 31.58 10 SER B N 1
ATOM 1555 C CA . SER B 1 10 ? -38.5 -23.891 34.219 1 31.58 10 SER B CA 1
ATOM 1556 C C . SER B 1 10 ? -37.875 -24.25 32.844 1 31.58 10 SER B C 1
ATOM 1558 O O . SER B 1 10 ? -36.719 -23.906 32.594 1 31.58 10 SER B O 1
ATOM 1560 N N . SER B 1 11 ? -38.344 -25.344 32.188 1 33.06 11 SER B N 1
ATOM 1561 C CA . SER B 1 11 ? -37.375 -25.812 31.203 1 33.06 11 SER B CA 1
ATOM 1562 C C . SER B 1 11 ? -37.25 -24.844 30.031 1 33.06 11 SER B C 1
ATOM 1564 O O . SER B 1 11 ? -36.688 -25.188 28.984 1 33.06 11 SER B O 1
ATOM 1566 N N . TYR B 1 12 ? -38.125 -23.75 30.094 1 29.83 12 TYR B N 1
ATOM 1567 C CA . TYR B 1 12 ? -38.312 -23.219 28.734 1 29.83 12 TYR B CA 1
ATOM 1568 C C . TYR B 1 12 ? -36.969 -22.797 28.141 1 29.83 12 TYR B C 1
ATOM 1570 O O . TYR B 1 12 ? -36.656 -23.172 27 1 29.83 12 TYR B O 1
ATOM 1578 N N . ASN B 1 13 ? -36.5 -21.453 28.266 1 32.06 13 ASN B N 1
ATOM 1579 C CA . ASN B 1 13 ? -36.094 -20.516 27.219 1 32.06 13 ASN B CA 1
ATOM 1580 C C . ASN B 1 13 ? -34.594 -20.531 26.984 1 32.06 13 ASN B C 1
ATOM 1582 O O . ASN B 1 13 ? -33.969 -19.484 26.812 1 32.06 13 ASN B O 1
ATOM 1586 N N . ILE B 1 14 ? -33.906 -21.547 27.625 1 35.66 14 ILE B N 1
ATOM 1587 C CA . ILE B 1 14 ? -32.469 -21.344 27.391 1 35.66 14 ILE B CA 1
ATOM 1588 C C . ILE B 1 14 ? -32.156 -21.625 25.922 1 35.66 14 ILE B C 1
ATOM 1590 O O . ILE B 1 14 ? -31.031 -22.031 25.594 1 35.66 14 ILE B O 1
ATOM 1594 N N . ILE B 1 15 ? -33.156 -22.094 25.141 1 36.19 15 ILE B N 1
ATOM 1595 C CA . ILE B 1 15 ? -32.781 -22.453 23.797 1 36.19 15 ILE B CA 1
ATOM 1596 C C . ILE B 1 15 ? -32 -21.312 23.141 1 36.19 15 ILE B C 1
ATOM 1598 O O . ILE B 1 15 ? -31.016 -21.531 22.422 1 36.19 15 ILE B O 1
ATOM 1602 N N . HIS B 1 16 ? -32.656 -20.016 23.078 1 34.31 16 HIS B N 1
ATOM 1603 C CA . HIS B 1 16 ? -32.5 -19.109 21.938 1 34.31 16 HIS B CA 1
ATOM 1604 C C . HIS B 1 16 ? -31.219 -18.297 22.031 1 34.31 16 HIS B C 1
ATOM 1606 O O . HIS B 1 16 ? -31.016 -17.359 21.266 1 34.31 16 HIS B O 1
ATOM 1612 N N . LEU B 1 17 ? -30.5 -18.453 23.141 1 40 17 LEU B N 1
ATOM 1613 C CA . L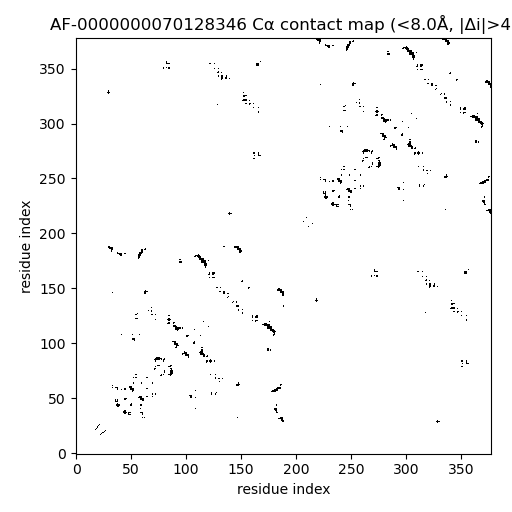EU B 1 17 ? -29.391 -17.5 23.172 1 40 17 LEU B CA 1
ATOM 1614 C C . LEU B 1 17 ? -28.281 -17.938 22.219 1 40 17 LEU B C 1
ATOM 1616 O O . LEU B 1 17 ? -27.641 -17.094 21.578 1 40 17 LEU B O 1
ATOM 1620 N N . ALA B 1 18 ? -27.953 -19.172 22.141 1 42.5 18 ALA B N 1
ATOM 1621 C CA . ALA B 1 18 ? -26.906 -19.594 21.219 1 42.5 18 ALA B CA 1
ATOM 1622 C C . ALA B 1 18 ? -27.297 -19.312 19.781 1 42.5 18 ALA B C 1
ATOM 1624 O O . ALA B 1 18 ? -26.438 -18.938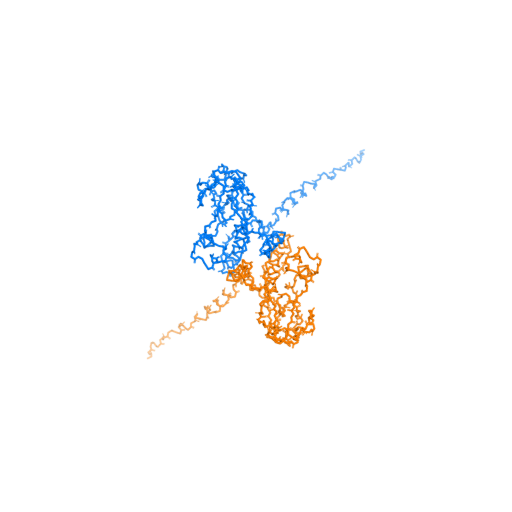 18.953 1 42.5 18 ALA B O 1
ATOM 1625 N N . SER B 1 19 ? -28.594 -19.625 19.422 1 41.72 19 SER B N 1
ATOM 1626 C CA . SER B 1 19 ? -29.062 -19.297 18.078 1 41.72 19 SER B CA 1
ATOM 1627 C C . SER B 1 19 ? -29.016 -17.797 17.828 1 41.72 19 SER B C 1
ATOM 1629 O O . SER B 1 19 ? -28.734 -17.359 16.703 1 41.72 19 SER B O 1
ATOM 1631 N N . ILE B 1 20 ? -29.266 -17.031 18.922 1 41.88 20 ILE B N 1
ATOM 1632 C CA . ILE B 1 20 ? -29.156 -15.586 18.75 1 41.88 20 ILE B CA 1
ATOM 1633 C C . ILE B 1 20 ? -27.688 -15.195 18.609 1 41.88 20 ILE B C 1
ATOM 1635 O O . ILE B 1 20 ? -27.328 -14.367 17.75 1 41.88 20 ILE B O 1
ATOM 1639 N N . GLU B 1 21 ? -26.812 -15.711 19.422 1 36.88 21 GLU B N 1
ATOM 1640 C CA . GLU B 1 21 ? -25.406 -15.336 19.297 1 36.88 21 GLU B CA 1
ATOM 1641 C C . GLU B 1 21 ? -24.828 -15.781 17.969 1 36.88 21 GLU B C 1
ATOM 1643 O O . GLU B 1 21 ? -24.062 -15.039 17.328 1 36.88 21 GLU B O 1
ATOM 1648 N N . GLU B 1 22 ? -24.906 -16.984 17.578 1 39.12 22 GLU B N 1
ATOM 1649 C CA . GLU B 1 22 ? -24.547 -17.422 16.219 1 39.12 22 GLU B CA 1
ATOM 1650 C C . GLU B 1 22 ? -25.359 -16.672 15.172 1 39.12 22 GLU B C 1
ATOM 1652 O O . GLU B 1 22 ? -24.859 -16.344 14.102 1 39.12 22 GLU B O 1
ATOM 1657 N N . LEU B 1 23 ? -26.672 -16.438 15.25 1 38.38 23 LEU B N 1
ATOM 1658 C CA . LEU B 1 23 ? -27.469 -15.531 14.422 1 38.38 23 LEU B CA 1
ATOM 1659 C C . LEU B 1 23 ? -26.906 -14.109 14.484 1 38.38 23 LEU B C 1
ATOM 1661 O O . LEU B 1 23 ? -26.812 -13.43 13.461 1 38.38 23 LEU B O 1
ATOM 1665 N N . VAL B 1 24 ? -26.594 -13.578 15.695 1 37.38 24 VAL B N 1
ATOM 1666 C CA . VAL B 1 24 ? -25.984 -12.25 15.766 1 37.38 24 VAL B CA 1
ATOM 1667 C C . VAL B 1 24 ? -24.547 -12.305 15.25 1 37.38 24 VAL B C 1
ATOM 1669 O O . VAL B 1 24 ? -24.016 -11.312 14.758 1 37.38 24 VAL B O 1
ATOM 1672 N N . ARG B 1 25 ? -23.719 -13.242 15.625 1 38.41 25 ARG B N 1
ATOM 1673 C CA . ARG B 1 25 ? -22.453 -13.422 14.922 1 38.41 25 ARG B CA 1
ATOM 1674 C C . ARG B 1 25 ? -22.688 -13.688 13.438 1 38.41 25 ARG B C 1
ATOM 1676 O O . ARG B 1 25 ? -21.766 -13.594 12.633 1 38.41 25 ARG B O 1
ATOM 1683 N N . GLY B 1 26 ? -23.578 -14.531 13.07 1 39.66 26 GLY B N 1
ATOM 1684 C CA . GLY B 1 26 ? -24.094 -14.477 11.719 1 39.66 26 GLY B CA 1
ATOM 1685 C C . GLY B 1 26 ? -24.344 -13.062 11.227 1 39.66 26 GLY B C 1
ATOM 1686 O O . GLY B 1 26 ? -25.094 -12.859 10.273 1 39.66 26 GLY B O 1
ATOM 1687 N N . LEU B 1 27 ? -24.484 -12 12 1 45.31 27 LEU B N 1
ATOM 1688 C CA . LEU B 1 27 ? -24.203 -10.57 11.953 1 45.31 27 LEU B CA 1
ATOM 1689 C C . LEU B 1 27 ? -23.141 -10.258 10.906 1 45.31 27 LEU B C 1
ATOM 1691 O O . LEU B 1 27 ? -22.25 -11.062 10.672 1 45.31 27 LEU B O 1
ATOM 1695 N N . ARG B 1 28 ? -23.344 -9.109 10.156 1 50.31 28 ARG B N 1
ATOM 1696 C CA . ARG B 1 28 ? -22.938 -8.719 8.812 1 50.31 28 ARG B CA 1
ATOM 1697 C C . ARG B 1 28 ? -21.422 -8.742 8.656 1 50.31 28 ARG B C 1
ATOM 1699 O O . ARG B 1 28 ? -20.719 -7.906 9.227 1 50.31 28 ARG B O 1
ATOM 1706 N N . ASP B 1 29 ? -20.812 -9.969 8.664 1 69.31 29 ASP B N 1
ATOM 1707 C CA . ASP B 1 29 ? -19.438 -9.969 8.203 1 69.31 29 ASP B CA 1
ATOM 1708 C C . ASP B 1 29 ? -19.188 -8.844 7.199 1 69.31 29 ASP B C 1
ATOM 1710 O O . ASP B 1 29 ? -19.875 -8.766 6.172 1 69.31 29 ASP B O 1
ATOM 1714 N N . GLU B 1 30 ? -18.516 -7.844 7.684 1 82.06 30 GLU B N 1
ATOM 1715 C CA . GLU B 1 30 ? -18.25 -6.684 6.84 1 82.06 30 GLU B CA 1
ATOM 1716 C C . GLU B 1 30 ? -17.625 -7.098 5.508 1 82.06 30 GLU B C 1
ATOM 1718 O O . GLU B 1 30 ? -17.828 -6.434 4.492 1 82.06 30 GLU B O 1
ATOM 1723 N N . HIS B 1 31 ? -17 -8.375 5.621 1 91.69 31 HIS B N 1
ATOM 1724 C CA . HIS B 1 31 ? -16.359 -8.867 4.414 1 91.69 31 HIS B CA 1
ATOM 1725 C C . HIS B 1 31 ? -16.656 -10.344 4.184 1 91.69 31 HIS B C 1
ATOM 1727 O O . HIS B 1 31 ? -15.789 -11.195 4.363 1 91.69 31 HIS B O 1
ATOM 1733 N N . PRO B 1 32 ? -17.859 -10.656 3.756 1 93.75 32 PRO B N 1
ATOM 1734 C CA . PRO B 1 32 ? -18.219 -12.055 3.514 1 93.75 32 PRO B CA 1
ATOM 1735 C C . PRO B 1 32 ? -17.359 -12.703 2.432 1 93.75 32 PRO B C 1
ATOM 1737 O O . PRO B 1 32 ? -16.922 -12.023 1.495 1 93.75 32 PRO B O 1
ATOM 1740 N N . SER B 1 33 ? -17.203 -14.008 2.533 1 95.5 33 SER B N 1
ATOM 1741 C CA . SER B 1 33 ? -16.391 -14.758 1.574 1 95.5 33 SER B CA 1
ATOM 1742 C C . SER B 1 33 ? -17.078 -14.836 0.215 1 95.5 33 SER B C 1
ATOM 1744 O O . SER B 1 33 ? -18.312 -14.828 0.135 1 95.5 33 SER B O 1
ATOM 1746 N N . HIS B 1 34 ? -16.266 -14.852 -0.755 1 96.56 34 HIS B N 1
ATOM 1747 C CA . HIS B 1 34 ? -16.797 -15.117 -2.09 1 96.56 34 HIS B CA 1
ATOM 1748 C C . HIS B 1 34 ? -17.547 -16.438 -2.133 1 96.56 34 HIS B C 1
ATOM 1750 O O . HIS B 1 34 ? -17.172 -17.406 -1.472 1 96.56 34 HIS B O 1
ATOM 1756 N N . PRO B 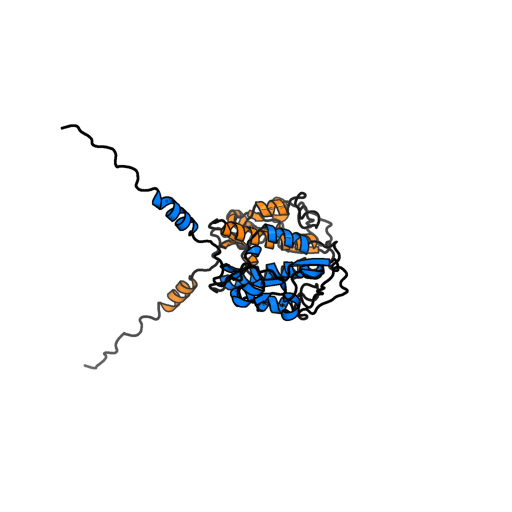1 35 ? -18.578 -16.438 -2.961 1 96.38 35 PRO B N 1
ATOM 1757 C CA . PRO B 1 35 ? -19.359 -17.672 -3.035 1 96.38 35 PRO B CA 1
ATOM 1758 C C . PRO B 1 35 ? -18.547 -18.859 -3.553 1 96.38 35 PRO B C 1
ATOM 1760 O O . PRO B 1 35 ? -18.781 -20 -3.156 1 96.38 35 PRO B O 1
ATOM 1763 N N . VAL B 1 36 ? -17.672 -18.609 -4.461 1 97.25 36 VAL B N 1
ATOM 1764 C CA . VAL B 1 36 ? -16.781 -19.656 -4.93 1 97.25 36 VAL B CA 1
ATOM 1765 C C . VAL B 1 36 ? -15.727 -19.969 -3.859 1 97.25 36 VAL B C 1
ATOM 1767 O O . VAL B 1 36 ? -14.953 -19.078 -3.479 1 97.25 36 VAL B O 1
ATOM 1770 N N . ASN B 1 37 ? -15.766 -21.141 -3.348 1 96 37 ASN B N 1
ATOM 1771 C CA . ASN B 1 37 ? -14.789 -21.625 -2.379 1 96 37 ASN B CA 1
ATOM 1772 C C . ASN B 1 37 ? -13.711 -22.484 -3.043 1 96 37 ASN B C 1
ATOM 1774 O O . ASN B 1 37 ? -13.992 -23.594 -3.486 1 96 37 ASN B O 1
ATOM 1778 N N . CYS B 1 38 ? -12.531 -22.031 -3.018 1 97.44 38 CYS B N 1
ATOM 1779 C CA . CYS B 1 38 ? -11.445 -22.688 -3.73 1 97.44 38 CYS B CA 1
ATOM 1780 C C . CYS B 1 38 ? -10.898 -23.859 -2.92 1 97.44 38 CYS B C 1
ATOM 1782 O O . CYS B 1 38 ? -10.094 -24.641 -3.424 1 97.44 38 CYS B O 1
ATOM 1784 N N . GLY B 1 39 ? -11.266 -23.953 -1.683 1 96.12 39 GLY B N 1
ATOM 1785 C CA . GLY B 1 39 ? -10.703 -24.984 -0.832 1 96.12 39 GLY B CA 1
ATOM 1786 C C . GLY B 1 39 ? -9.266 -24.719 -0.435 1 96.12 39 GLY B C 1
ATOM 1787 O O . GLY B 1 39 ? -8.883 -23.562 -0.211 1 96.12 39 GLY B O 1
ATOM 1788 N N . HIS B 1 40 ? -8.422 -25.875 -0.245 1 93.75 40 HIS B N 1
ATOM 1789 C CA . HIS B 1 40 ? -7.086 -25.688 0.306 1 93.75 40 HIS B CA 1
ATOM 1790 C C . HIS B 1 40 ? -6.027 -26.328 -0.584 1 93.75 40 HIS B C 1
ATOM 1792 O O . HIS B 1 40 ? -4.84 -26.312 -0.253 1 93.75 40 HIS B O 1
ATOM 1798 N N . THR B 1 41 ? -6.488 -26.875 -1.673 1 92.88 41 THR B N 1
ATOM 1799 C CA . THR B 1 41 ? -5.555 -27.547 -2.576 1 92.88 41 THR B CA 1
ATOM 1800 C C . THR B 1 41 ? -5.77 -27.078 -4.012 1 92.88 41 THR B C 1
ATOM 1802 O O . THR B 1 41 ? -6.832 -26.547 -4.348 1 92.88 41 THR B O 1
ATOM 1805 N N . LYS B 1 42 ? -4.727 -27.328 -4.809 1 94.56 42 LYS B N 1
ATOM 1806 C CA . LYS B 1 42 ? -4.84 -27.031 -6.234 1 94.56 42 LYS B CA 1
ATOM 1807 C C . LYS B 1 42 ? -5.984 -27.812 -6.875 1 94.56 42 LYS B C 1
ATOM 1809 O O . LYS B 1 42 ? -6.703 -27.281 -7.723 1 94.56 42 LYS B O 1
ATOM 1814 N N . GLU B 1 43 ? -6.137 -28.984 -6.461 1 95.31 43 GLU B N 1
ATOM 1815 C CA . GLU B 1 43 ? -7.184 -29.844 -7.023 1 95.31 43 GLU B CA 1
ATOM 1816 C C . GLU B 1 43 ? -8.57 -29.281 -6.711 1 95.31 43 GLU B C 1
ATOM 1818 O O . GLU B 1 43 ? -9.414 -29.156 -7.602 1 95.31 43 GLU B O 1
ATOM 1823 N N . SER B 1 44 ? -8.766 -28.953 -5.449 1 96.69 44 SER B N 1
ATOM 1824 C CA . SER B 1 44 ? -10.062 -28.406 -5.066 1 96.69 44 SER B CA 1
ATOM 1825 C C . SER B 1 44 ? -10.312 -27.062 -5.758 1 96.69 44 SER B C 1
ATOM 1827 O O . SER B 1 44 ? -11.445 -26.766 -6.156 1 96.69 44 SER B O 1
ATOM 1829 N N . ALA B 1 45 ? -9.281 -26.281 -5.891 1 97.88 45 ALA B N 1
ATOM 1830 C CA . ALA B 1 45 ? -9.406 -24.969 -6.527 1 97.88 45 ALA B CA 1
ATOM 1831 C C . ALA B 1 45 ? -9.82 -25.109 -7.992 1 97.88 45 ALA B C 1
ATOM 1833 O O . ALA B 1 45 ? -10.766 -24.469 -8.438 1 97.88 45 ALA B O 1
ATOM 1834 N N . LYS B 1 46 ? -9.133 -25.969 -8.68 1 96.88 46 LYS B N 1
ATOM 1835 C CA . LYS B 1 46 ? -9.445 -26.188 -10.086 1 96.88 46 LYS B CA 1
ATOM 1836 C C . LYS B 1 46 ? -10.875 -26.703 -10.258 1 96.88 46 LYS B C 1
ATOM 1838 O O . LYS B 1 46 ? -11.602 -26.25 -11.133 1 96.88 46 LYS B O 1
ATOM 1843 N N . ALA B 1 47 ? -11.25 -27.562 -9.398 1 97.69 47 ALA B N 1
ATOM 1844 C CA . ALA B 1 47 ? -12.594 -28.141 -9.461 1 97.69 47 ALA B CA 1
ATOM 1845 C C . ALA B 1 47 ? -13.656 -27.078 -9.234 1 97.69 47 ALA B C 1
ATOM 1847 O O . ALA B 1 47 ? -14.75 -27.156 -9.812 1 97.69 47 ALA B O 1
ATOM 1848 N N . ALA B 1 48 ? -13.344 -26.094 -8.469 1 98.12 48 ALA B N 1
ATOM 1849 C CA . ALA B 1 48 ? -14.297 -25.047 -8.109 1 98.12 48 ALA B CA 1
ATOM 1850 C C . ALA B 1 48 ? -14.297 -23.922 -9.141 1 98.12 48 ALA B C 1
ATOM 1852 O O . ALA B 1 48 ? -15.07 -22.969 -9.031 1 98.12 48 ALA B O 1
ATOM 1853 N N . GLY B 1 49 ? -13.383 -24 -10.117 1 98 49 GLY B N 1
ATOM 1854 C CA . GLY B 1 49 ? -13.312 -22.969 -11.141 1 98 49 GLY B CA 1
ATOM 1855 C C . GLY B 1 49 ? -12.469 -21.766 -10.734 1 98 49 GLY B C 1
ATOM 1856 O O . GLY B 1 49 ? -12.609 -20.688 -11.289 1 98 49 GLY B O 1
ATOM 1857 N N . CYS B 1 50 ? -11.641 -21.969 -9.758 1 98.5 50 CYS B N 1
ATOM 1858 C CA . CYS B 1 50 ? -10.727 -20.906 -9.336 1 98.5 50 CYS B CA 1
ATOM 1859 C C . CYS B 1 50 ? -9.617 -20.703 -10.359 1 98.5 50 CYS B C 1
ATOM 1861 O O . CYS B 1 50 ? -9.344 -21.594 -11.172 1 98.5 50 CYS B O 1
ATOM 1863 N N . VAL B 1 51 ? -9.023 -19.484 -10.32 1 98.06 51 VAL B N 1
ATOM 1864 C CA . VAL B 1 51 ? -7.977 -19.109 -11.258 1 98.06 51 VAL B CA 1
ATOM 1865 C C . VAL B 1 51 ? -6.691 -18.781 -10.5 1 98.06 51 VAL B C 1
ATOM 1867 O O . VAL B 1 51 ? -6.715 -18.578 -9.281 1 98.06 51 VAL B O 1
ATOM 1870 N N . TYR B 1 52 ? -5.609 -18.844 -11.281 1 98.06 52 TYR B N 1
ATOM 1871 C CA . TYR B 1 52 ? -4.309 -18.656 -10.648 1 98.06 52 TYR B CA 1
ATOM 1872 C C . TYR B 1 52 ? -3.773 -17.25 -10.906 1 98.06 52 TYR B C 1
ATOM 1874 O O . TYR B 1 52 ? -3.758 -16.781 -12.047 1 98.06 52 TYR B O 1
ATOM 1882 N N . ASP B 1 53 ? -3.426 -16.562 -9.852 1 98.12 53 ASP B N 1
ATOM 1883 C CA . ASP B 1 53 ? -2.756 -15.258 -9.898 1 98.12 53 ASP B CA 1
ATOM 1884 C C . ASP B 1 53 ? -1.257 -15.406 -9.648 1 98.12 53 ASP B C 1
ATOM 1886 O O . ASP B 1 53 ? -0.83 -15.648 -8.516 1 98.12 53 ASP B O 1
ATOM 1890 N N . ILE B 1 54 ? -0.478 -15.195 -10.633 1 98 54 ILE B N 1
ATOM 1891 C CA . ILE B 1 54 ? 0.966 -15.375 -10.547 1 98 54 ILE B CA 1
ATOM 1892 C C . ILE B 1 54 ? 1.545 -14.414 -9.508 1 98 54 ILE B C 1
ATOM 1894 O O . ILE B 1 54 ? 2.43 -14.789 -8.734 1 98 54 ILE B O 1
ATOM 1898 N N . MET B 1 55 ? 1.042 -13.219 -9.461 1 98.31 55 MET B N 1
ATOM 1899 C CA . MET B 1 55 ? 1.602 -12.211 -8.562 1 98.31 55 MET B CA 1
ATOM 1900 C C . MET B 1 55 ? 1.246 -12.523 -7.109 1 98.31 55 MET B C 1
ATOM 1902 O O . MET B 1 55 ? 1.979 -12.141 -6.191 1 98.31 55 MET B O 1
ATOM 1906 N N . MET B 1 56 ? 0.172 -13.227 -6.914 1 97.38 56 MET B N 1
ATOM 1907 C CA . MET B 1 56 ? -0.199 -13.648 -5.562 1 97.38 56 MET B CA 1
ATOM 1908 C C . MET B 1 56 ? 0.268 -15.078 -5.289 1 97.38 56 MET B C 1
ATOM 1910 O O . MET B 1 56 ? 0.146 -15.57 -4.168 1 97.38 56 MET B O 1
ATOM 1914 N N . VAL B 1 57 ? 0.826 -15.703 -6.273 1 96.81 57 VAL B N 1
ATOM 1915 C CA . VAL B 1 57 ? 1.355 -17.062 -6.254 1 96.81 57 VAL B CA 1
ATOM 1916 C C . VAL B 1 57 ? 0.341 -18 -5.605 1 96.81 57 VAL B C 1
ATOM 1918 O O . VAL B 1 57 ? 0.635 -18.641 -4.59 1 96.81 57 VAL B O 1
ATOM 1921 N N . GLY B 1 58 ? -0.848 -18.141 -6.203 1 97.31 58 GLY B N 1
ATOM 1922 C CA . GLY B 1 58 ? -1.879 -19 -5.656 1 97.31 58 GLY B CA 1
ATOM 1923 C C . GLY B 1 58 ? -3.201 -18.906 -6.391 1 97.31 58 GLY B C 1
ATOM 1924 O O . GLY B 1 58 ? -3.385 -18 -7.223 1 97.31 58 GLY B O 1
ATOM 1925 N N . TRP B 1 59 ? -4.051 -19.844 -6.031 1 98.06 59 TRP B N 1
ATOM 1926 C CA . TRP B 1 59 ? -5.391 -19.906 -6.605 1 98.06 59 TRP B CA 1
ATOM 1927 C C . TRP B 1 59 ? -6.352 -19 -5.852 1 98.06 59 TRP B C 1
ATOM 1929 O O . TRP B 1 59 ? -6.219 -18.812 -4.641 1 98.06 59 TRP B O 1
ATOM 1939 N N . VAL B 1 60 ? -7.297 -18.469 -6.59 1 98.19 60 VAL B N 1
ATOM 1940 C CA . VAL B 1 60 ? -8.281 -17.594 -5.973 1 98.19 60 VAL B CA 1
ATOM 1941 C C . VAL B 1 60 ? -9.578 -17.625 -6.777 1 98.19 60 VAL B C 1
ATOM 1943 O O . VAL B 1 60 ? -9.578 -17.984 -7.957 1 98.19 60 VAL B O 1
ATOM 1946 N N . ALA B 1 61 ? -10.688 -17.25 -6.102 1 98.31 61 ALA B N 1
ATOM 1947 C CA . ALA B 1 61 ? -11.945 -17.094 -6.824 1 98.31 61 ALA B CA 1
ATOM 1948 C C . ALA B 1 61 ? -11.805 -16.047 -7.934 1 98.31 61 ALA B C 1
ATOM 1950 O O . ALA B 1 61 ? -11.148 -15.023 -7.754 1 98.31 61 ALA B O 1
ATOM 1951 N N . PRO B 1 62 ? -12.406 -16.25 -9.125 1 96.75 62 PRO B N 1
ATOM 1952 C CA . PRO B 1 62 ? -12.18 -15.367 -10.281 1 96.75 62 PRO B CA 1
ATOM 1953 C C . PRO B 1 62 ? -12.539 -13.914 -9.992 1 96.75 62 PRO B C 1
ATOM 1955 O O . PRO B 1 62 ? -11.945 -13 -10.57 1 96.75 62 PRO B O 1
ATOM 1958 N N . GLY B 1 63 ? -13.453 -13.617 -9.086 1 95.19 63 GLY B N 1
ATOM 1959 C CA . GLY B 1 63 ? -13.883 -12.258 -8.781 1 95.19 63 GLY B CA 1
ATOM 1960 C C . GLY B 1 63 ? -12.805 -11.422 -8.125 1 95.19 63 GLY B C 1
ATOM 1961 O O . GLY B 1 63 ? -12.883 -10.195 -8.102 1 95.19 63 GLY B O 1
ATOM 1962 N N . CYS B 1 64 ? -11.742 -12.047 -7.68 1 97.06 64 CYS B N 1
ATOM 1963 C CA . CYS B 1 64 ? -10.711 -11.336 -6.938 1 97.06 64 CYS B CA 1
ATOM 1964 C C . CYS B 1 64 ? -9.555 -10.945 -7.852 1 97.06 64 CYS B C 1
ATOM 1966 O O . CYS B 1 64 ? -8.695 -10.148 -7.469 1 97.06 64 CYS B O 1
ATOM 1968 N N . ILE B 1 65 ? -9.57 -11.539 -9.016 1 97.56 65 ILE B N 1
ATOM 1969 C CA . ILE B 1 65 ? -8.539 -11.133 -9.969 1 97.56 65 ILE B CA 1
ATOM 1970 C C . ILE B 1 65 ? -8.859 -9.742 -10.516 1 97.56 65 ILE B C 1
ATOM 1972 O O . ILE B 1 65 ? -10 -9.453 -10.867 1 97.56 65 ILE B O 1
ATOM 1976 N N . ASP B 1 66 ? -7.883 -8.867 -10.469 1 97.75 66 ASP B N 1
ATOM 1977 C CA . ASP B 1 66 ? -7.922 -7.609 -11.211 1 97.75 66 ASP B CA 1
ATOM 1978 C C . ASP B 1 66 ? -7.129 -7.715 -12.508 1 97.75 66 ASP B C 1
ATOM 1980 O O . ASP B 1 66 ? -5.906 -7.559 -12.508 1 97.75 66 ASP B O 1
ATOM 1984 N N . PRO B 1 67 ? -7.84 -7.973 -13.547 1 97.25 67 PRO B N 1
ATOM 1985 C CA . PRO B 1 67 ? -7.109 -8.266 -14.781 1 97.25 67 PRO B CA 1
ATOM 1986 C C . PRO B 1 67 ? -6.25 -7.102 -15.25 1 97.25 67 PRO B C 1
ATOM 1988 O O . PRO B 1 67 ? -5.184 -7.309 -15.844 1 97.25 67 PRO B O 1
ATOM 1991 N N . TYR B 1 68 ? -6.676 -5.906 -15.008 1 97.69 68 TYR B N 1
ATOM 1992 C CA . TYR B 1 68 ? -5.914 -4.73 -15.422 1 97.69 68 TYR B CA 1
ATOM 1993 C C . TYR B 1 68 ? -4.602 -4.633 -14.656 1 97.69 68 TYR B C 1
ATOM 1995 O O . TYR B 1 68 ? -3.535 -4.492 -15.258 1 97.69 68 TYR B O 1
ATOM 2003 N N . VAL B 1 69 ? -4.672 -4.766 -13.367 1 98.62 69 VAL B N 1
ATOM 2004 C CA . VAL B 1 69 ? -3.479 -4.621 -12.539 1 98.62 69 VAL B CA 1
ATOM 2005 C C . VAL B 1 69 ? -2.547 -5.809 -12.773 1 98.62 69 VAL B C 1
ATOM 2007 O O . VAL B 1 69 ? -1.326 -5.645 -12.844 1 98.62 69 VAL B O 1
ATOM 2010 N N . LEU B 1 70 ? -3.137 -7.02 -12.891 1 98.62 70 LEU B N 1
ATOM 2011 C CA . LEU B 1 70 ? -2.326 -8.211 -13.125 1 98.62 70 LEU B CA 1
ATOM 2012 C C . LEU B 1 70 ? -1.58 -8.109 -14.445 1 98.62 70 LEU B C 1
ATOM 2014 O O . LEU B 1 70 ? -0.378 -8.375 -14.508 1 98.62 70 LEU B O 1
ATOM 2018 N N . SER B 1 71 ? -2.289 -7.719 -15.492 1 98.31 71 SER B N 1
ATOM 2019 C CA . SER B 1 71 ? -1.653 -7.57 -16.797 1 98.31 71 SER B CA 1
ATOM 2020 C C . SER B 1 71 ? -0.51 -6.562 -16.75 1 98.31 71 SER B C 1
ATOM 2022 O O . SER B 1 71 ? 0.558 -6.797 -17.312 1 98.31 71 SER B O 1
ATOM 2024 N N . ASP B 1 72 ? -0.718 -5.469 -16.094 1 98.75 72 ASP B N 1
ATOM 2025 C CA . ASP B 1 72 ? 0.328 -4.457 -15.953 1 98.75 72 ASP B CA 1
ATOM 2026 C C . ASP B 1 72 ? 1.523 -5 -15.18 1 98.75 72 ASP B C 1
ATOM 2028 O O . ASP B 1 72 ? 2.674 -4.77 -15.555 1 98.75 72 ASP B O 1
ATOM 2032 N N . ALA B 1 73 ? 1.267 -5.73 -14.133 1 98.81 73 ALA B N 1
ATOM 2033 C CA . ALA B 1 73 ? 2.316 -6.238 -13.258 1 98.81 73 ALA B CA 1
ATOM 2034 C C . ALA B 1 73 ? 3.213 -7.234 -13.984 1 98.81 73 ALA B C 1
ATOM 2036 O O . ALA B 1 73 ? 4.391 -7.375 -13.656 1 98.81 73 ALA B O 1
ATOM 2037 N N . LEU B 1 74 ? 2.654 -7.891 -15.008 1 98.56 74 LEU B N 1
ATOM 2038 C CA . LEU B 1 74 ? 3.408 -8.914 -15.727 1 98.56 74 LEU B CA 1
ATOM 2039 C C . LEU B 1 74 ? 3.959 -8.359 -17.031 1 98.56 74 LEU B C 1
ATOM 2041 O O . LEU B 1 74 ? 4.617 -9.078 -17.797 1 98.56 74 LEU B O 1
ATOM 2045 N N . SER B 1 75 ? 3.785 -7.082 -17.297 1 98.56 75 SER B N 1
ATOM 2046 C CA . SER B 1 75 ? 4.156 -6.484 -18.578 1 98.56 75 SER B CA 1
ATOM 2047 C C . SER B 1 75 ? 5.535 -5.84 -18.5 1 98.56 75 SER B C 1
ATOM 2049 O O . SER B 1 75 ? 5.812 -5.051 -17.594 1 98.56 75 SER B O 1
ATOM 2051 N N . PRO B 1 76 ? 6.383 -6.137 -19.516 1 97.75 76 PRO B N 1
ATOM 2052 C CA . PRO B 1 76 ? 7.664 -5.43 -19.594 1 97.75 76 PRO B CA 1
ATOM 2053 C C . PRO B 1 76 ? 7.504 -3.957 -19.969 1 97.75 76 PRO B C 1
ATOM 2055 O O . PRO B 1 76 ? 8.453 -3.18 -19.844 1 97.75 76 PRO B O 1
ATOM 2058 N N . ASN B 1 77 ? 6.297 -3.604 -20.391 1 98.25 77 ASN B N 1
ATOM 2059 C CA . ASN B 1 77 ? 6.043 -2.23 -20.812 1 98.25 77 ASN B CA 1
ATOM 2060 C C . ASN B 1 77 ? 5.406 -1.409 -19.703 1 98.25 77 ASN B C 1
ATOM 2062 O O . ASN B 1 77 ? 5.051 -0.247 -19.906 1 98.25 77 ASN B O 1
ATOM 2066 N N . SER B 1 78 ? 5.195 -2.006 -18.578 1 98.69 78 SER B N 1
ATOM 2067 C CA . SER B 1 78 ? 4.664 -1.286 -17.422 1 98.69 78 SER B CA 1
ATOM 2068 C C . SER B 1 78 ? 5.562 -0.119 -17.031 1 98.69 78 SER B C 1
ATOM 2070 O O . SER B 1 78 ? 6.789 -0.207 -17.156 1 98.69 78 SER B O 1
ATOM 2072 N N . SER B 1 79 ? 4.934 0.926 -16.453 1 98.12 79 SER B N 1
ATOM 2073 C CA . SER B 1 79 ? 5.699 2.053 -15.938 1 98.12 79 SER B CA 1
ATOM 2074 C C . SER B 1 79 ? 6.547 1.639 -14.742 1 98.12 79 SER B C 1
ATOM 2076 O O . SER B 1 79 ? 7.445 2.375 -14.32 1 98.12 79 SER B O 1
ATOM 2078 N N . LEU B 1 80 ? 6.316 0.414 -14.219 1 98.75 80 LEU B N 1
ATOM 2079 C CA . LEU B 1 80 ? 7.055 -0.057 -13.047 1 98.75 80 LEU B CA 1
ATOM 2080 C C . LEU B 1 80 ? 8.164 -1.02 -13.461 1 98.75 80 LEU B C 1
ATOM 2082 O O . LEU B 1 80 ? 8.938 -1.474 -12.617 1 98.75 80 LEU B O 1
ATOM 2086 N N . ALA B 1 81 ? 8.281 -1.304 -14.734 1 98.56 81 ALA B N 1
ATOM 2087 C CA . ALA B 1 81 ? 9.281 -2.266 -15.195 1 98.56 81 ALA B CA 1
ATOM 2088 C C . ALA B 1 81 ? 10.695 -1.753 -14.938 1 98.56 81 ALA B C 1
ATOM 2090 O O . ALA B 1 81 ? 11.578 -2.52 -14.547 1 98.56 81 ALA B O 1
ATOM 2091 N N . GLY B 1 82 ? 10.883 -0.473 -15.062 1 97.69 82 GLY B N 1
ATOM 2092 C CA . GLY B 1 82 ? 12.203 0.125 -14.93 1 97.69 82 GLY B CA 1
ATOM 2093 C C . GLY B 1 82 ? 12.742 0.071 -13.516 1 97.69 82 GLY B C 1
ATOM 2094 O O . GLY B 1 82 ? 13.953 0.184 -13.297 1 97.69 82 GLY B O 1
ATOM 2095 N N . VAL B 1 83 ? 11.859 -0.074 -12.57 1 98.06 83 VAL B N 1
ATOM 2096 C CA . VAL B 1 83 ? 12.273 -0.17 -11.172 1 98.06 83 VAL B CA 1
ATOM 2097 C C . VAL B 1 83 ? 12.047 -1.593 -10.664 1 98.06 83 VAL B C 1
ATOM 2099 O O . VAL B 1 83 ? 11.859 -1.809 -9.461 1 98.06 83 VAL B O 1
ATOM 2102 N N . LYS B 1 84 ? 11.891 -2.539 -11.555 1 97.88 84 LYS B N 1
ATOM 2103 C CA . LYS B 1 84 ? 11.773 -3.969 -11.281 1 97.88 84 LYS B CA 1
ATOM 2104 C C . LYS B 1 84 ? 10.492 -4.277 -10.516 1 97.88 84 LYS B C 1
ATOM 2106 O O . LYS B 1 84 ? 10.477 -5.16 -9.656 1 97.88 84 LYS B O 1
ATOM 2111 N N . GLY B 1 85 ? 9.477 -3.484 -10.805 1 98.62 85 GLY B N 1
ATOM 2112 C CA . GLY B 1 85 ? 8.195 -3.68 -10.156 1 98.62 85 GLY B CA 1
ATOM 2113 C C . GLY B 1 85 ? 7.188 -4.41 -11.023 1 98.62 85 GLY B C 1
ATOM 2114 O O . GLY B 1 85 ? 6.059 -4.656 -10.602 1 98.62 85 GLY B O 1
ATOM 2115 N N . ALA B 1 86 ? 7.637 -4.742 -12.273 1 98.81 86 ALA B N 1
ATOM 2116 C CA . ALA B 1 86 ? 6.789 -5.426 -13.242 1 98.81 86 ALA B CA 1
ATOM 2117 C C . ALA B 1 86 ? 7.629 -6.129 -14.305 1 98.81 86 ALA B C 1
ATOM 2119 O O . ALA B 1 86 ? 8.836 -5.887 -14.414 1 98.81 86 ALA B O 1
ATOM 2120 N N . GLY B 1 87 ? 6.996 -6.992 -14.984 1 98.62 87 GLY B N 1
ATOM 2121 C CA . GLY B 1 87 ? 7.672 -7.699 -16.062 1 98.62 87 GLY B CA 1
ATOM 2122 C C . GLY B 1 87 ? 7.848 -9.18 -15.789 1 98.62 87 GLY B C 1
ATOM 2123 O O . GLY B 1 87 ? 6.91 -9.852 -15.359 1 98.62 87 GLY B O 1
ATOM 2124 N N . THR B 1 88 ? 9.016 -9.656 -16.172 1 98.38 88 THR B N 1
ATOM 2125 C CA . THR B 1 88 ? 9.328 -11.07 -15.977 1 98.38 88 THR B CA 1
ATOM 2126 C C . THR B 1 88 ? 10.289 -11.258 -14.812 1 98.38 88 THR B C 1
ATOM 2128 O O . THR B 1 88 ? 11.289 -10.539 -14.703 1 98.38 88 THR B O 1
ATOM 2131 N N . PHE B 1 89 ? 9.922 -12.164 -13.977 1 98.62 89 PHE B N 1
ATOM 2132 C CA . PHE B 1 89 ? 10.719 -12.492 -12.797 1 98.62 89 PHE B CA 1
ATOM 2133 C C . PHE B 1 89 ? 11.305 -13.891 -12.914 1 98.62 89 PHE B C 1
ATOM 2135 O O . PHE B 1 89 ? 10.852 -14.695 -13.734 1 98.62 89 PHE B O 1
ATOM 2142 N N . ASN B 1 90 ? 12.352 -14.117 -12.148 1 98.19 90 ASN B N 1
ATOM 2143 C CA . ASN B 1 90 ? 12.945 -15.453 -12.117 1 98.19 90 ASN B CA 1
ATOM 2144 C C . ASN B 1 90 ? 12.266 -16.344 -11.086 1 98.19 90 ASN B C 1
ATOM 2146 O O . ASN B 1 90 ? 12.258 -16.031 -9.898 1 98.19 90 ASN B O 1
ATOM 2150 N N . PHE B 1 91 ? 11.75 -17.422 -11.562 1 98.75 91 PHE B N 1
ATOM 2151 C CA . PHE B 1 91 ? 11.234 -18.484 -10.711 1 98.75 91 PHE B CA 1
ATOM 2152 C C . PHE B 1 91 ? 12.094 -19.734 -10.836 1 98.75 91 PHE B C 1
ATOM 2154 O O . PHE B 1 91 ? 12.57 -20.062 -11.922 1 98.75 91 PHE B O 1
ATOM 2161 N N . SER B 1 92 ? 12.32 -20.406 -9.734 1 98.88 92 SER B N 1
ATOM 2162 C CA . SER B 1 92 ? 13.203 -21.562 -9.719 1 98.88 92 SER B CA 1
ATOM 2163 C C . SER B 1 92 ? 12.664 -22.656 -8.789 1 98.88 92 SER B C 1
ATOM 2165 O O . SER B 1 92 ? 11.922 -22.359 -7.852 1 98.88 92 SER B O 1
ATOM 2167 N N . LEU B 1 93 ? 13.023 -23.875 -9.07 1 98.38 93 LEU B N 1
ATOM 2168 C CA . LEU B 1 93 ? 12.625 -25 -8.219 1 98.38 93 LEU B CA 1
ATOM 2169 C C . LEU B 1 93 ? 13.617 -25.203 -7.086 1 98.38 93 LEU B C 1
ATOM 2171 O O . LEU B 1 93 ? 13.336 -25.938 -6.133 1 98.38 93 LEU B O 1
ATOM 2175 N N . ASN B 1 94 ? 14.805 -24.531 -7.254 1 98.12 94 ASN B N 1
ATOM 2176 C CA . ASN B 1 94 ? 15.797 -24.703 -6.199 1 98.12 94 ASN B CA 1
ATOM 2177 C C . ASN B 1 94 ? 16.375 -23.359 -5.75 1 98.12 94 ASN B C 1
ATOM 2179 O O . ASN B 1 94 ? 16.203 -22.344 -6.43 1 98.12 94 ASN B O 1
ATOM 2183 N N . TYR B 1 95 ? 17.047 -23.375 -4.605 1 97.94 95 TYR B N 1
ATOM 2184 C CA . TYR B 1 95 ? 17.547 -22.203 -3.902 1 97.94 95 TYR B CA 1
ATOM 2185 C C . TYR B 1 95 ? 18.578 -21.453 -4.738 1 97.94 95 TYR B C 1
ATOM 2187 O O . TYR B 1 95 ? 18.609 -20.219 -4.738 1 97.94 95 TYR B O 1
ATOM 2195 N N . ASP B 1 96 ? 19.391 -22.188 -5.531 1 97.75 96 ASP B N 1
ATOM 2196 C CA . ASP B 1 96 ? 20.531 -21.625 -6.23 1 97.75 96 ASP B CA 1
ATOM 2197 C C . ASP B 1 96 ? 20.141 -21.094 -7.605 1 97.75 96 ASP B C 1
ATOM 2199 O O . ASP B 1 96 ? 20.984 -20.562 -8.336 1 97.75 96 ASP B O 1
ATOM 2203 N N . PHE B 1 97 ? 18.875 -21.234 -7.988 1 98.25 97 PHE B N 1
ATOM 2204 C CA . PHE B 1 97 ? 18.344 -20.734 -9.25 1 98.25 97 PHE B CA 1
ATOM 2205 C C . PHE B 1 97 ? 19.047 -21.391 -10.43 1 98.25 97 PHE B C 1
ATOM 2207 O O . PHE B 1 97 ? 19.344 -20.719 -11.43 1 98.25 97 PHE B O 1
ATOM 2214 N N . THR B 1 98 ? 19.359 -22.609 -10.312 1 98.19 98 THR B N 1
ATOM 2215 C CA . THR B 1 98 ? 19.922 -23.375 -11.414 1 98.19 98 THR B CA 1
ATOM 2216 C C . THR B 1 98 ? 18.844 -24.141 -12.164 1 98.19 98 THR B C 1
ATOM 2218 O O . THR B 1 98 ? 19.062 -24.625 -13.273 1 98.19 98 THR B O 1
ATOM 2221 N N . GLU B 1 99 ? 17.719 -24.281 -11.578 1 98.38 99 GLU B N 1
ATOM 2222 C CA . GLU B 1 99 ? 16.547 -24.891 -12.219 1 98.38 99 GLU B CA 1
ATOM 2223 C C . GLU B 1 99 ? 15.422 -23.875 -12.398 1 98.38 99 GLU B C 1
ATOM 2225 O O . GLU B 1 99 ? 14.367 -24 -11.766 1 98.38 99 GLU B O 1
ATOM 2230 N N . LEU B 1 100 ? 15.602 -23.078 -13.391 1 98.5 100 LEU B N 1
ATOM 2231 C CA . LEU B 1 100 ? 14.633 -22.031 -13.68 1 98.5 100 LEU B CA 1
ATOM 2232 C C . LEU B 1 100 ? 13.391 -22.609 -14.352 1 98.5 100 LEU B C 1
ATOM 2234 O O . LEU B 1 100 ? 13.484 -23.562 -15.125 1 98.5 100 LEU B O 1
ATOM 2238 N N . ILE B 1 101 ? 12.266 -22.062 -14.016 1 98.5 101 ILE B N 1
ATOM 2239 C CA . ILE B 1 101 ? 11.016 -22.438 -14.68 1 98.5 101 ILE B CA 1
ATOM 2240 C C . ILE B 1 101 ? 10.383 -21.188 -15.297 1 98.5 101 ILE B C 1
ATOM 2242 O O . ILE B 1 101 ? 10.586 -20.078 -14.812 1 98.5 101 ILE B O 1
ATOM 2246 N N . PRO B 1 102 ? 9.57 -21.391 -16.422 1 98.12 102 PRO B N 1
ATOM 2247 C CA . PRO B 1 102 ? 8.945 -20.234 -17.062 1 98.12 102 PRO B CA 1
ATOM 2248 C C . PRO B 1 102 ? 7.875 -19.578 -16.188 1 98.12 102 PRO B C 1
ATOM 2250 O O . PRO B 1 102 ? 7.215 -20.266 -15.398 1 98.12 102 PRO B O 1
ATOM 2253 N N . GLN B 1 103 ? 7.754 -18.234 -16.359 1 98.31 103 GLN B N 1
ATOM 2254 C CA . GLN B 1 103 ? 6.652 -17.5 -15.766 1 98.31 103 GLN B CA 1
ATOM 2255 C C . GLN B 1 103 ? 5.336 -17.781 -16.484 1 98.31 103 GLN B C 1
ATOM 2257 O O . GLN B 1 103 ? 4.863 -16.953 -17.266 1 98.31 103 GLN B O 1
ATOM 2262 N N . ASP B 1 104 ? 4.828 -18.906 -16.156 1 97.62 104 ASP B N 1
ATOM 2263 C CA . ASP B 1 104 ? 3.627 -19.469 -16.781 1 97.62 104 ASP B CA 1
ATOM 2264 C C . ASP B 1 104 ? 2.766 -20.188 -15.742 1 97.62 104 ASP B C 1
ATOM 2266 O O . ASP B 1 104 ? 3.266 -21.016 -14.984 1 97.62 104 ASP B O 1
ATOM 2270 N N . VAL B 1 105 ? 1.497 -19.828 -15.758 1 96.5 105 VAL B N 1
ATOM 2271 C CA . VAL B 1 105 ? 0.569 -20.375 -14.773 1 96.5 105 VAL B CA 1
ATOM 2272 C C . VAL B 1 105 ? 0.586 -21.906 -14.844 1 96.5 105 VAL B C 1
ATOM 2274 O O . VAL B 1 105 ? 0.573 -22.578 -13.812 1 96.5 105 VAL B O 1
ATOM 2277 N N . ASP B 1 106 ? 0.619 -22.484 -15.992 1 95.81 106 ASP B N 1
ATOM 2278 C CA . ASP B 1 106 ? 0.543 -23.938 -16.188 1 95.81 106 ASP B CA 1
ATOM 2279 C C . ASP B 1 106 ? 1.787 -24.625 -15.625 1 95.81 106 ASP B C 1
ATOM 2281 O O . ASP B 1 106 ? 1.765 -25.828 -15.352 1 95.81 106 ASP B O 1
ATOM 2285 N N . VAL B 1 107 ? 2.855 -23.875 -15.516 1 97.69 107 VAL B N 1
ATOM 2286 C CA . VAL B 1 107 ? 4.098 -24.453 -15.008 1 97.69 107 VAL B CA 1
ATOM 2287 C C . VAL B 1 107 ? 4.207 -24.188 -13.508 1 97.69 107 VAL B C 1
ATOM 2289 O O . VAL B 1 107 ? 4.332 -25.125 -12.711 1 97.69 107 VAL B O 1
ATOM 2292 N N . ILE B 1 108 ? 4.074 -22.984 -13.086 1 97.88 108 ILE B N 1
ATOM 2293 C CA . ILE B 1 108 ? 4.262 -22.578 -11.695 1 97.88 108 ILE B CA 1
ATOM 2294 C C . ILE B 1 108 ? 3.254 -23.297 -10.805 1 97.88 108 ILE B C 1
ATOM 2296 O O . ILE B 1 108 ? 3.609 -23.797 -9.742 1 97.88 108 ILE B O 1
ATOM 2300 N N . SER B 1 109 ? 2.053 -23.453 -11.273 1 96.44 109 SER B N 1
ATOM 2301 C CA . SER B 1 109 ? 0.968 -23.984 -10.453 1 96.44 109 SER B CA 1
ATOM 2302 C C . SER B 1 109 ? 1.116 -25.484 -10.234 1 96.44 109 SER B C 1
ATOM 2304 O O . SER B 1 109 ? 0.422 -26.062 -9.406 1 96.44 109 SER B O 1
ATOM 2306 N N . GLN B 1 110 ? 2.037 -26.125 -10.922 1 95 110 GLN B N 1
ATOM 2307 C CA . GLN B 1 110 ? 2.234 -27.562 -10.781 1 95 110 GLN B CA 1
ATOM 2308 C C . GLN B 1 110 ? 3.137 -27.875 -9.594 1 95 110 GLN B C 1
ATOM 2310 O O . GLN B 1 110 ? 3.281 -29.047 -9.211 1 95 110 GLN B O 1
ATOM 2315 N N . HIS B 1 111 ? 3.678 -26.875 -9.008 1 96.12 111 HIS B N 1
ATOM 2316 C CA . HIS B 1 111 ? 4.621 -27.078 -7.914 1 96.12 111 HIS B CA 1
ATOM 2317 C C . HIS B 1 111 ? 4.062 -26.547 -6.598 1 96.12 111 HIS B C 1
ATOM 2319 O O . HIS B 1 111 ? 3.396 -25.5 -6.574 1 96.12 111 HIS B O 1
ATOM 2325 N N . ASP B 1 112 ? 4.375 -27.203 -5.527 1 93.5 112 ASP B N 1
ATOM 2326 C CA . ASP B 1 112 ? 3.916 -26.75 -4.215 1 93.5 112 ASP B CA 1
ATOM 2327 C C . ASP B 1 112 ? 4.785 -25.609 -3.682 1 93.5 112 ASP B C 1
ATOM 2329 O O . ASP B 1 112 ? 4.285 -24.703 -3.02 1 93.5 112 ASP B O 1
ATOM 2333 N N . TRP B 1 113 ? 6.062 -25.766 -3.959 1 96.88 113 TRP B N 1
ATOM 2334 C CA . TRP B 1 113 ? 7.02 -24.766 -3.498 1 96.88 113 TRP B CA 1
ATOM 2335 C C . TRP B 1 113 ? 7.93 -24.328 -4.637 1 96.88 113 TRP B C 1
ATOM 2337 O O . TRP B 1 113 ? 8.375 -25.141 -5.441 1 96.88 113 TRP B O 1
ATOM 2347 N N . ILE B 1 114 ? 8.172 -23.047 -4.668 1 98.38 114 ILE B N 1
ATOM 2348 C CA . ILE B 1 114 ? 9.117 -22.5 -5.633 1 98.38 114 ILE B CA 1
ATOM 2349 C C . ILE B 1 114 ? 9.945 -21.406 -4.969 1 98.38 114 ILE B C 1
ATOM 2351 O O . ILE B 1 114 ? 9.703 -21.031 -3.816 1 98.38 114 ILE B O 1
ATOM 2355 N N . PHE B 1 115 ? 10.992 -21.016 -5.664 1 98.69 115 PHE B N 1
ATOM 2356 C CA . PHE B 1 115 ? 11.805 -19.875 -5.254 1 98.69 115 PHE B CA 1
ATOM 2357 C C . PHE B 1 115 ? 11.68 -18.734 -6.242 1 98.69 115 PHE B C 1
ATOM 2359 O O . PHE B 1 115 ? 11.555 -18.953 -7.449 1 98.69 115 PHE B O 1
ATOM 2366 N N . ALA B 1 116 ? 11.633 -17.547 -5.715 1 98.56 116 ALA B N 1
ATOM 2367 C CA . ALA B 1 116 ? 11.812 -16.328 -6.488 1 98.56 116 ALA B CA 1
ATOM 2368 C C . ALA B 1 116 ? 12.828 -15.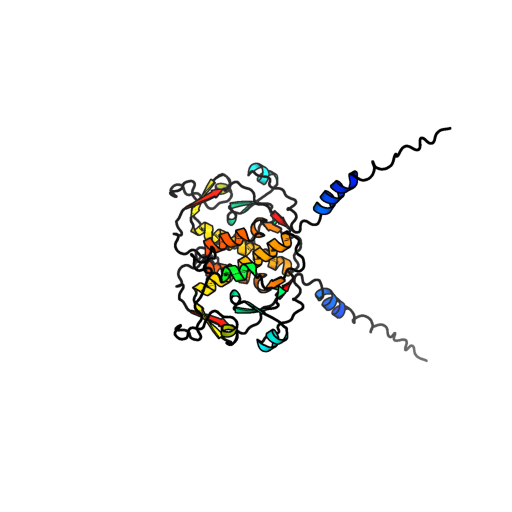398 -5.828 1 98.56 116 ALA B C 1
ATOM 2370 O O . ALA B 1 116 ? 13.258 -15.641 -4.699 1 98.56 116 ALA B O 1
ATOM 2371 N N . ASN B 1 117 ? 13.234 -14.383 -6.531 1 98.56 117 ASN B N 1
ATOM 2372 C CA . ASN B 1 117 ? 14.18 -13.43 -5.957 1 98.56 117 ASN B CA 1
ATOM 2373 C C . ASN B 1 117 ? 13.469 -12.367 -5.125 1 98.56 117 ASN B C 1
ATOM 2375 O O . ASN B 1 117 ? 12.25 -12.195 -5.238 1 98.56 117 ASN B O 1
ATOM 2379 N N . TRP B 1 118 ? 14.273 -11.695 -4.344 1 98.38 118 TRP B N 1
ATOM 2380 C CA . TRP B 1 118 ? 13.766 -10.594 -3.533 1 98.38 118 TRP B CA 1
ATOM 2381 C C . TRP B 1 118 ? 13.086 -9.547 -4.406 1 98.38 118 TRP B C 1
ATOM 2383 O O . TRP B 1 118 ? 12.109 -8.922 -3.988 1 98.38 118 TRP B O 1
ATOM 2393 N N . GLU B 1 119 ? 13.5 -9.484 -5.602 1 98.12 119 GLU B N 1
ATOM 2394 C CA . GLU B 1 119 ? 12.883 -8.594 -6.578 1 98.12 119 GLU B CA 1
ATOM 2395 C C . GLU B 1 119 ? 11.398 -8.898 -6.746 1 98.12 119 GLU B C 1
ATOM 2397 O O . GLU B 1 119 ? 10.562 -7.988 -6.754 1 98.12 119 GLU B O 1
ATOM 2402 N N . PHE B 1 120 ? 11.102 -10.133 -6.875 1 98.81 120 PHE B N 1
ATOM 2403 C CA . PHE B 1 120 ? 9.711 -10.539 -7.012 1 98.81 120 PHE B CA 1
ATOM 2404 C C . PHE B 1 120 ? 8.93 -10.227 -5.738 1 98.81 120 PHE B C 1
ATOM 2406 O O . PHE B 1 120 ? 7.773 -9.797 -5.805 1 98.81 120 PHE B O 1
ATOM 2413 N N . HIS B 1 121 ? 9.531 -10.469 -4.582 1 98.56 121 HIS B N 1
ATOM 2414 C CA . HIS B 1 121 ? 8.867 -10.18 -3.316 1 98.56 121 HIS B CA 1
ATOM 2415 C C . HIS B 1 121 ? 8.453 -8.711 -3.234 1 98.56 121 HIS B C 1
ATOM 2417 O O . HIS B 1 121 ? 7.328 -8.398 -2.828 1 98.56 121 HIS B O 1
ATOM 2423 N N . LYS B 1 122 ? 9.328 -7.867 -3.66 1 98.75 122 LYS B N 1
ATOM 2424 C CA . LYS B 1 122 ? 9.031 -6.438 -3.652 1 98.75 122 LYS B CA 1
ATOM 2425 C C . LYS B 1 122 ? 7.926 -6.098 -4.648 1 98.75 122 LYS B C 1
ATOM 2427 O O . LYS B 1 122 ? 6.988 -5.371 -4.324 1 98.75 122 LYS B O 1
ATOM 2432 N N . ALA B 1 123 ? 8.023 -6.676 -5.832 1 98.88 123 ALA B N 1
ATOM 2433 C CA . ALA B 1 123 ? 7 -6.445 -6.852 1 98.88 123 ALA B CA 1
ATOM 2434 C C . ALA B 1 123 ? 5.641 -6.957 -6.387 1 98.88 123 ALA B C 1
ATOM 2436 O O . ALA B 1 123 ? 4.617 -6.305 -6.613 1 98.88 123 ALA B O 1
ATOM 2437 N N . HIS B 1 124 ? 5.648 -8.07 -5.758 1 98.5 124 HIS B N 1
ATOM 2438 C CA . HIS B 1 124 ? 4.445 -8.664 -5.18 1 98.5 124 HIS B CA 1
ATOM 2439 C C . HIS B 1 124 ? 3.809 -7.727 -4.156 1 98.5 124 HIS B C 1
ATOM 2441 O O . HIS B 1 124 ? 2.594 -7.504 -4.184 1 98.5 124 HIS B O 1
ATOM 2447 N N . CYS B 1 125 ? 4.648 -7.191 -3.303 1 98.56 125 CYS B N 1
ATOM 2448 C CA . CYS B 1 125 ? 4.141 -6.285 -2.275 1 98.56 125 CYS B CA 1
ATOM 2449 C C . CYS B 1 125 ? 3.518 -5.047 -2.902 1 98.56 125 CYS B C 1
ATOM 2451 O O . CYS B 1 125 ? 2.453 -4.598 -2.477 1 98.56 125 CYS B O 1
ATOM 2453 N N . ALA B 1 126 ? 4.18 -4.48 -3.889 1 98.69 126 ALA B N 1
ATOM 2454 C CA . ALA B 1 126 ? 3.633 -3.324 -4.59 1 98.69 126 ALA B CA 1
ATOM 2455 C C . ALA B 1 126 ? 2.334 -3.682 -5.309 1 98.69 126 ALA B C 1
ATOM 2457 O O . ALA B 1 126 ? 1.383 -2.896 -5.309 1 98.69 126 ALA B O 1
ATOM 2458 N N . TYR B 1 127 ? 2.256 -4.855 -5.887 1 98.75 127 TYR B N 1
ATOM 2459 C CA . TYR B 1 127 ? 1.076 -5.355 -6.586 1 98.75 127 TYR B CA 1
ATOM 2460 C C . TYR B 1 127 ? -0.122 -5.43 -5.648 1 98.75 127 TYR B C 1
ATOM 2462 O O . TYR B 1 127 ? -1.231 -5.039 -6.016 1 98.75 127 TYR B O 1
ATOM 2470 N N . VAL B 1 128 ? 0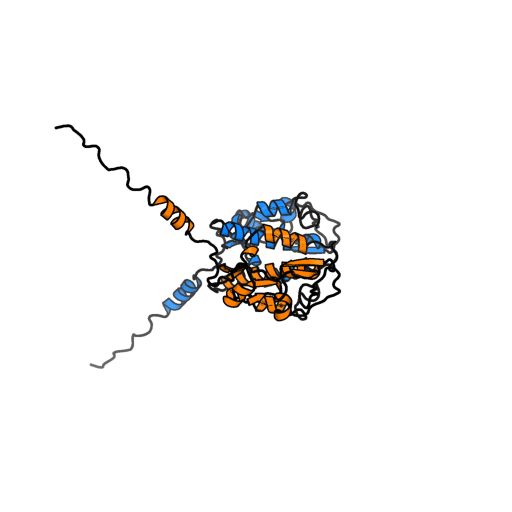.109 -5.84 -4.445 1 97.62 128 VAL B N 1
ATOM 2471 C CA . VAL B 1 128 ? -0.958 -6.027 -3.469 1 97.62 128 VAL B CA 1
ATOM 2472 C C . VAL B 1 128 ? -1.579 -4.68 -3.113 1 97.62 128 VAL B C 1
ATOM 2474 O O . VAL B 1 128 ? -2.803 -4.559 -3.012 1 97.62 128 VAL B O 1
ATOM 2477 N N . TRP B 1 129 ? -0.813 -3.729 -3 1 97.38 129 TRP B N 1
ATOM 2478 C CA . TRP B 1 129 ? -1.344 -2.395 -2.742 1 97.38 129 TRP B CA 1
ATOM 2479 C C . TRP B 1 129 ? -2.15 -1.889 -3.934 1 97.38 129 TRP B C 1
ATOM 2481 O O . TRP B 1 129 ? -3.223 -1.305 -3.762 1 97.38 129 TRP B O 1
ATOM 2491 N N . ARG B 1 130 ? -1.645 -2.117 -5.094 1 98.12 130 ARG B N 1
ATOM 2492 C CA . ARG B 1 130 ? -2.285 -1.618 -6.305 1 98.12 130 ARG B CA 1
ATOM 2493 C C . ARG B 1 130 ? -3.646 -2.273 -6.516 1 98.12 130 ARG B C 1
ATOM 2495 O O . ARG B 1 130 ? -4.602 -1.61 -6.922 1 98.12 130 ARG B O 1
ATOM 2502 N N . ILE B 1 131 ? -3.758 -3.547 -6.242 1 98 131 ILE B N 1
ATOM 2503 C CA . ILE B 1 131 ? -5.051 -4.199 -6.422 1 98 131 ILE B CA 1
ATOM 2504 C C . ILE B 1 131 ? -6.043 -3.666 -5.391 1 98 131 ILE B C 1
ATOM 2506 O O . ILE B 1 131 ? -7.234 -3.523 -5.68 1 98 131 ILE B O 1
ATOM 2510 N N . LEU B 1 132 ? -5.574 -3.367 -4.184 1 97.62 132 LEU B N 1
ATOM 2511 C CA . LEU B 1 132 ? -6.445 -2.785 -3.168 1 97.62 132 LEU B CA 1
ATOM 2512 C C . LEU B 1 132 ? -6.945 -1.411 -3.604 1 97.62 132 LEU B C 1
ATOM 2514 O O . LEU B 1 132 ? -8.148 -1.135 -3.549 1 97.62 132 LEU B O 1
ATOM 2518 N N . ALA B 1 133 ? -6.039 -0.558 -4.023 1 97.38 133 ALA B N 1
ATOM 2519 C CA . ALA B 1 133 ? -6.406 0.783 -4.473 1 97.38 133 ALA B CA 1
ATOM 2520 C C . ALA B 1 133 ? -7.359 0.723 -5.664 1 97.38 133 ALA B C 1
ATOM 2522 O O . ALA B 1 133 ? -8.328 1.485 -5.734 1 97.38 133 ALA B O 1
ATOM 2523 N N . SER B 1 134 ? -7.051 -0.16 -6.586 1 98.06 134 SER B N 1
ATOM 2524 C CA . SER B 1 134 ? -7.918 -0.347 -7.746 1 98.06 134 SER B CA 1
ATOM 2525 C C . SER B 1 134 ? -9.328 -0.741 -7.324 1 98.06 134 SER B C 1
ATOM 2527 O O . SER B 1 134 ? -10.312 -0.183 -7.82 1 98.06 134 SER B O 1
ATOM 2529 N N . ALA B 1 135 ? -9.398 -1.683 -6.422 1 97.62 135 ALA B N 1
ATOM 2530 C CA . ALA B 1 135 ? -10.703 -2.143 -5.934 1 97.62 135 ALA B CA 1
ATOM 2531 C C . ALA B 1 135 ? -11.477 -1.002 -5.285 1 97.62 135 ALA B C 1
ATOM 2533 O O . ALA B 1 135 ? -12.672 -0.836 -5.535 1 97.62 135 ALA B O 1
ATOM 2534 N N . LEU B 1 136 ? -10.828 -0.254 -4.473 1 96.62 136 LEU B N 1
ATOM 2535 C CA . LEU B 1 136 ? -11.469 0.855 -3.779 1 96.62 136 LEU B CA 1
ATOM 2536 C C . LEU B 1 136 ? -11.922 1.926 -4.77 1 96.62 136 LEU B C 1
ATOM 2538 O O . LEU B 1 136 ? -12.992 2.514 -4.609 1 96.62 136 LEU B O 1
ATOM 2542 N N . GLU B 1 137 ? -11.086 2.188 -5.758 1 97.06 137 GLU B N 1
ATOM 2543 C CA . GLU B 1 137 ? -11.477 3.152 -6.781 1 97.06 137 GLU B CA 1
ATOM 2544 C C . GLU B 1 137 ? -12.711 2.68 -7.543 1 97.06 137 GLU B C 1
ATOM 2546 O O . GLU B 1 137 ? -13.625 3.469 -7.812 1 97.06 137 GLU B O 1
ATOM 2551 N N . ARG B 1 138 ? -12.719 1.429 -7.906 1 96.38 138 ARG B N 1
ATOM 2552 C CA . ARG B 1 138 ? -13.875 0.864 -8.586 1 96.38 138 ARG B CA 1
ATOM 2553 C C . ARG B 1 138 ? -15.141 1.031 -7.75 1 96.38 138 ARG B C 1
ATOM 2555 O O . ARG B 1 138 ? -16.188 1.438 -8.266 1 96.38 138 ARG B O 1
ATOM 2562 N N . LYS B 1 139 ? -15.016 0.803 -6.512 1 94.06 139 LYS B N 1
ATOM 2563 C CA . LYS B 1 139 ? -16.156 1.011 -5.617 1 94.06 139 LYS B CA 1
ATOM 2564 C C . LYS B 1 139 ? -16.578 2.477 -5.598 1 94.06 139 LYS B C 1
ATOM 2566 O O . LYS B 1 139 ? -17.766 2.781 -5.613 1 94.06 139 LYS B O 1
ATOM 2571 N N . SER B 1 140 ? -15.578 3.293 -5.512 1 92.69 140 SER B N 1
ATOM 2572 C CA . SER B 1 140 ? -15.859 4.727 -5.488 1 92.69 140 SER B CA 1
ATOM 2573 C C . SER B 1 140 ? -16.625 5.16 -6.738 1 92.69 140 SER B C 1
ATOM 2575 O O . SER B 1 140 ? -17.375 6.137 -6.703 1 92.69 140 SER B O 1
ATOM 2577 N N . LYS B 1 141 ? -16.438 4.465 -7.797 1 94 141 LYS B N 1
ATOM 2578 C CA . LYS B 1 141 ? -17.094 4.785 -9.062 1 94 141 LYS B CA 1
ATOM 2579 C C . LYS B 1 141 ? -18.438 4.078 -9.188 1 94 141 LYS B C 1
ATOM 2581 O O . LYS B 1 141 ? -19.078 4.148 -10.234 1 94 141 LYS B O 1
ATOM 2586 N N . GLY B 1 142 ? -18.812 3.32 -8.141 1 92.31 142 GLY B N 1
ATOM 2587 C CA . GLY B 1 142 ? -20.172 2.795 -8.078 1 92.31 142 GLY B CA 1
ATOM 2588 C C . GLY B 1 142 ? -20.234 1.307 -8.359 1 92.31 142 GLY B C 1
ATOM 2589 O O . GLY B 1 142 ? -21.328 0.724 -8.352 1 92.31 142 GLY B O 1
ATOM 2590 N N . GLU B 1 143 ? -19.094 0.648 -8.641 1 94.81 143 GLU B N 1
ATOM 2591 C CA . GLU B 1 143 ? -19.125 -0.792 -8.883 1 94.81 143 GLU B CA 1
ATOM 2592 C C . GLU B 1 143 ? -19.578 -1.55 -7.633 1 94.81 143 GLU B C 1
ATOM 2594 O O . GLU B 1 143 ? -19.109 -1.267 -6.527 1 94.81 143 GLU B O 1
ATOM 2599 N N . LYS B 1 144 ? -20.5 -2.449 -7.805 1 92.88 144 LYS B N 1
ATOM 2600 C CA . LYS B 1 144 ? -20.969 -3.318 -6.73 1 92.88 144 LYS B CA 1
ATOM 2601 C C . LYS B 1 144 ? -20.312 -4.688 -6.801 1 92.88 144 LYS B C 1
ATOM 2603 O O . LYS B 1 144 ? -19.828 -5.094 -7.859 1 92.88 144 LYS B O 1
ATOM 2608 N N . GLY B 1 145 ? -20.25 -5.32 -5.691 1 94.56 145 GLY B N 1
ATOM 2609 C CA . GLY B 1 145 ? -19.734 -6.68 -5.672 1 94.56 145 GLY B CA 1
ATOM 2610 C C . GLY B 1 145 ? -18.25 -6.754 -5.949 1 94.56 145 GLY B C 1
ATOM 2611 O O . GLY B 1 145 ? -17.781 -7.637 -6.676 1 94.56 145 GLY B O 1
ATOM 2612 N N . VAL B 1 146 ? -17.531 -5.773 -5.484 1 96.75 146 VAL B N 1
ATOM 2613 C CA . VAL B 1 146 ? -16.078 -5.762 -5.652 1 96.75 146 VAL B CA 1
ATOM 2614 C C . VAL B 1 146 ? -15.43 -6.68 -4.613 1 96.75 146 VAL B C 1
ATOM 2616 O O . VAL B 1 146 ? -15.703 -6.559 -3.416 1 96.75 146 VAL B O 1
ATOM 2619 N N . TYR B 1 147 ? -14.602 -7.613 -5.094 1 97.38 147 TYR B N 1
ATOM 2620 C CA . TYR B 1 147 ? -13.93 -8.57 -4.223 1 97.38 147 TYR B CA 1
ATOM 2621 C C . TYR B 1 147 ? -12.43 -8.281 -4.145 1 97.38 147 TYR B C 1
ATOM 2623 O O . TYR B 1 147 ? -11.859 -7.688 -5.062 1 97.38 147 TYR B O 1
ATOM 2631 N N . ILE B 1 148 ? -11.875 -8.68 -3.033 1 97.19 148 ILE B N 1
ATOM 2632 C CA . ILE B 1 148 ? -10.461 -8.469 -2.764 1 97.19 148 ILE B CA 1
ATOM 2633 C C . ILE B 1 148 ? -9.898 -9.648 -1.977 1 97.19 148 ILE B C 1
ATOM 2635 O O . ILE B 1 148 ? -10.656 -10.422 -1.385 1 97.19 148 ILE B O 1
ATOM 2639 N N . TYR B 1 149 ? -8.602 -9.82 -2.041 1 97.06 149 TYR B N 1
ATOM 2640 C CA . TYR B 1 149 ? -7.93 -10.797 -1.188 1 97.06 149 TYR B CA 1
ATOM 2641 C C . TYR B 1 149 ? -8.062 -10.422 0.282 1 97.06 149 TYR B C 1
ATOM 2643 O O . TYR B 1 149 ? -7.762 -9.289 0.669 1 97.06 149 TYR B O 1
ATOM 2651 N N . ARG B 1 150 ? -8.5 -11.328 1.117 1 95.31 150 ARG B N 1
ATOM 2652 C CA . ARG B 1 150 ? -8.742 -11.07 2.533 1 95.31 150 ARG B CA 1
ATOM 2653 C C . ARG B 1 150 ? -7.488 -10.555 3.223 1 95.31 150 ARG B C 1
ATOM 2655 O O . ARG B 1 150 ? -7.566 -9.703 4.109 1 95.31 150 ARG B O 1
ATOM 2662 N N . THR B 1 151 ? -6.363 -11.047 2.834 1 93.44 151 THR B N 1
ATOM 2663 C CA . THR B 1 151 ? -5.098 -10.727 3.486 1 93.44 151 THR B CA 1
ATOM 2664 C C . THR B 1 151 ? -4.781 -9.242 3.355 1 93.44 151 THR B C 1
ATOM 2666 O O . THR B 1 151 ? -3.98 -8.703 4.121 1 93.44 151 THR B O 1
ATOM 2669 N N . LEU B 1 152 ? -5.391 -8.555 2.426 1 95.06 152 LEU B N 1
ATOM 2670 C CA . LEU B 1 152 ? -5.094 -7.145 2.182 1 95.06 152 LEU B CA 1
ATOM 2671 C C . LEU B 1 152 ? -5.816 -6.254 3.188 1 95.06 152 LEU B C 1
ATOM 2673 O O . LEU B 1 152 ? -5.562 -5.051 3.25 1 95.06 152 LEU B O 1
ATOM 2677 N N . LEU B 1 153 ? -6.629 -6.855 4.008 1 95.44 153 LEU B N 1
ATOM 2678 C CA . LEU B 1 153 ? -7.473 -6.086 4.918 1 95.44 153 LEU B CA 1
ATOM 2679 C C . LEU B 1 153 ? -6.875 -6.051 6.32 1 95.44 153 LEU B C 1
ATOM 2681 O O . LEU B 1 153 ? -7.574 -5.75 7.289 1 95.44 153 LEU B O 1
ATOM 2685 N N . THR B 1 154 ? -5.582 -6.34 6.441 1 96 154 THR B N 1
ATOM 2686 C CA . THR B 1 154 ? -4.973 -6.355 7.766 1 96 154 THR B CA 1
ATOM 2687 C C . THR B 1 154 ? -3.801 -5.383 7.832 1 96 154 THR B C 1
ATOM 2689 O O . THR B 1 154 ? -3.049 -5.238 6.867 1 96 154 THR B O 1
ATOM 2692 N N . TYR B 1 155 ? -3.693 -4.762 8.977 1 97.5 155 TYR B N 1
ATOM 2693 C CA . TYR B 1 155 ? -2.588 -3.842 9.219 1 97.5 155 TYR B CA 1
ATOM 2694 C C . TYR B 1 155 ? -1.249 -4.566 9.148 1 97.5 155 TYR B C 1
ATOM 2696 O O . TYR B 1 155 ? -0.282 -4.039 8.586 1 97.5 155 TYR B O 1
ATOM 2704 N N . GLU B 1 156 ? -1.184 -5.746 9.672 1 97.25 156 GLU B N 1
ATOM 2705 C CA . GLU B 1 156 ? 0.058 -6.512 9.742 1 97.25 156 GLU B CA 1
ATOM 2706 C C . GLU B 1 156 ? 0.626 -6.758 8.344 1 97.25 156 GLU B C 1
ATOM 2708 O O . GLU B 1 156 ? 1.841 -6.688 8.141 1 97.25 156 GLU B O 1
ATOM 2713 N N . HIS B 1 157 ? -0.223 -7.039 7.457 1 97.19 157 HIS B N 1
ATOM 2714 C CA . HIS B 1 157 ? 0.243 -7.266 6.094 1 97.19 157 HIS B CA 1
ATOM 2715 C C . HIS B 1 157 ? 0.851 -5.996 5.504 1 97.19 157 HIS B C 1
ATOM 2717 O O . HIS B 1 157 ? 1.894 -6.051 4.848 1 97.19 157 HIS B O 1
ATOM 2723 N N . SER B 1 158 ? 0.264 -4.871 5.734 1 97.62 158 SER B N 1
ATOM 2724 C CA . SER B 1 158 ? 0.815 -3.615 5.234 1 97.62 158 SER B CA 1
ATOM 2725 C C . SER B 1 158 ? 2.154 -3.299 5.891 1 97.62 158 SER B C 1
ATOM 2727 O O . SER B 1 158 ? 3.049 -2.74 5.254 1 97.62 158 SER B O 1
ATOM 2729 N N . LEU B 1 159 ? 2.27 -3.652 7.172 1 98.12 159 LEU B N 1
ATOM 2730 C CA . LEU B 1 159 ? 3.533 -3.447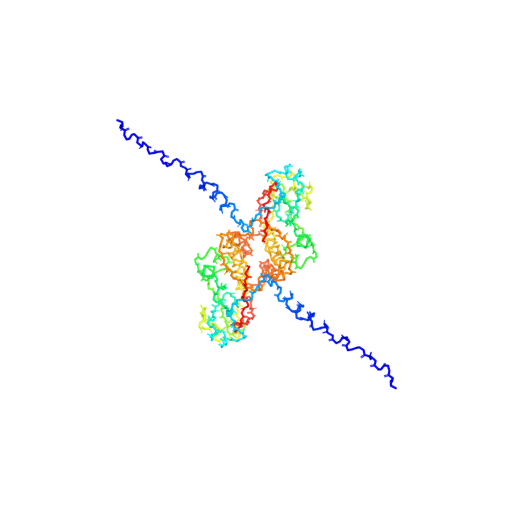 7.871 1 98.12 159 LEU B CA 1
ATOM 2731 C C . LEU B 1 159 ? 4.633 -4.312 7.27 1 98.12 159 LEU B C 1
ATOM 2733 O O . LEU B 1 159 ? 5.738 -3.83 7.004 1 98.12 159 LEU B O 1
ATOM 2737 N N . HIS B 1 160 ? 4.355 -5.582 7 1 97.94 160 HIS B N 1
ATOM 2738 C CA . HIS B 1 160 ? 5.297 -6.484 6.344 1 97.94 160 HIS B CA 1
ATOM 2739 C C . HIS B 1 160 ? 5.742 -5.926 4.996 1 97.94 160 HIS B C 1
ATOM 2741 O O . HIS B 1 160 ? 6.941 -5.801 4.738 1 97.94 160 HIS B O 1
ATOM 2747 N N . CYS B 1 161 ? 4.785 -5.516 4.195 1 98.38 161 CYS B N 1
ATOM 2748 C CA . CYS B 1 161 ? 5.09 -5.031 2.852 1 98.38 161 CYS B CA 1
ATOM 2749 C C . CYS B 1 161 ? 5.859 -3.719 2.908 1 98.38 161 CYS B C 1
ATOM 2751 O O . CYS B 1 161 ? 6.723 -3.465 2.066 1 98.38 161 CYS B O 1
ATOM 2753 N N . SER B 1 162 ? 5.492 -2.871 3.902 1 98.62 162 SER B N 1
ATOM 2754 C CA . SER B 1 162 ? 6.254 -1.639 4.074 1 98.62 162 SER B CA 1
ATOM 2755 C C . SER B 1 162 ? 7.727 -1.933 4.344 1 98.62 162 SER B C 1
ATOM 2757 O O . SER B 1 162 ? 8.609 -1.323 3.732 1 98.62 162 SER B O 1
ATOM 2759 N N . LYS B 1 163 ? 7.98 -2.873 5.211 1 98.69 163 LYS B N 1
ATOM 2760 C CA . LYS B 1 163 ? 9.359 -3.236 5.531 1 98.69 163 LYS B CA 1
ATOM 2761 C C . LYS B 1 163 ? 10.094 -3.76 4.297 1 98.69 163 LYS B C 1
ATOM 2763 O O . LYS B 1 163 ? 11.219 -3.354 4.023 1 98.69 163 LYS B O 1
ATOM 2768 N N . VAL B 1 164 ? 9.445 -4.598 3.541 1 98.56 164 VAL B N 1
ATOM 2769 C CA . VAL B 1 164 ? 10.023 -5.195 2.344 1 98.56 164 VAL B CA 1
ATOM 2770 C C . VAL B 1 164 ? 10.328 -4.109 1.316 1 98.56 164 VAL B C 1
ATOM 2772 O O . VAL B 1 164 ? 11.43 -4.051 0.773 1 98.56 164 VAL B O 1
ATOM 2775 N N . LEU B 1 165 ? 9.398 -3.207 1.12 1 98.75 165 LEU B N 1
ATOM 2776 C CA . LEU B 1 165 ? 9.508 -2.213 0.058 1 98.75 165 LEU B CA 1
ATOM 2777 C C . LEU B 1 165 ? 10.531 -1.138 0.425 1 98.75 165 LEU B C 1
ATOM 2779 O O . LEU B 1 165 ? 11.203 -0.595 -0.45 1 98.75 165 LEU B O 1
ATOM 2783 N N . LEU B 1 166 ? 10.641 -0.887 1.694 1 98.75 166 LEU B N 1
ATOM 2784 C CA . LEU B 1 166 ? 11.539 0.169 2.156 1 98.75 166 LEU B CA 1
ATOM 2785 C C . LEU B 1 166 ? 12.977 -0.333 2.234 1 98.75 166 LEU B C 1
ATOM 2787 O O . LEU B 1 166 ? 13.922 0.462 2.191 1 98.75 166 LEU B O 1
ATOM 2791 N N . ASP B 1 167 ? 13.18 -1.607 2.342 1 98.19 167 ASP B N 1
ATOM 2792 C CA . ASP B 1 167 ? 14.516 -2.186 2.471 1 98.19 167 ASP B CA 1
ATOM 2793 C C . ASP B 1 167 ? 15.336 -1.957 1.204 1 98.19 167 ASP B C 1
ATOM 2795 O O . ASP B 1 167 ? 14.906 -2.316 0.106 1 98.19 167 ASP B O 1
ATOM 2799 N N . ARG B 1 168 ? 16.531 -1.429 1.406 1 96.75 168 ARG B N 1
ATOM 2800 C CA . ARG B 1 168 ? 17.422 -1.183 0.278 1 96.75 168 ARG B CA 1
ATOM 2801 C C . ARG B 1 168 ? 18.734 -1.953 0.433 1 96.75 168 ARG B C 1
ATOM 2803 O O . ARG B 1 168 ? 19.625 -1.838 -0.403 1 96.75 168 ARG B O 1
ATOM 2810 N N . GLU B 1 169 ? 18.844 -2.631 1.508 1 96.69 169 GLU B N 1
ATOM 2811 C CA . GLU B 1 169 ? 20.094 -3.299 1.823 1 96.69 169 GLU B CA 1
ATOM 2812 C C . GLU B 1 169 ? 20.125 -4.711 1.251 1 96.69 169 GLU B C 1
ATOM 2814 O O . GLU B 1 169 ? 21.156 -5.152 0.736 1 96.69 169 GLU B O 1
ATOM 2819 N N . LYS B 1 170 ? 19.062 -5.379 1.352 1 97.38 170 LYS B N 1
ATOM 2820 C CA . LYS B 1 170 ? 19 -6.754 0.864 1 97.38 170 LYS B CA 1
ATOM 2821 C C . LYS B 1 170 ? 19.125 -6.805 -0.655 1 97.38 170 LYS B C 1
ATOM 2823 O O . LYS B 1 170 ? 18.484 -6.023 -1.363 1 97.38 170 LYS B O 1
ATOM 2828 N N . SER B 1 171 ? 19.906 -7.746 -1.112 1 98.06 171 SER B N 1
ATOM 2829 C CA . SER B 1 171 ? 20.094 -7.902 -2.551 1 98.06 171 SER B CA 1
ATOM 2830 C C . SER B 1 171 ? 18.781 -8.32 -3.232 1 98.06 171 SER B C 1
ATOM 2832 O O . SER B 1 171 ? 18.047 -9.156 -2.713 1 98.06 171 SER B O 1
ATOM 2834 N N . LEU B 1 172 ? 18.594 -7.727 -4.395 1 97.81 172 LEU B N 1
ATOM 2835 C CA . LEU B 1 172 ? 17.406 -8.07 -5.168 1 97.81 172 LEU B CA 1
ATOM 2836 C C . LEU B 1 172 ? 17.453 -9.523 -5.617 1 97.81 172 LEU B C 1
ATOM 2838 O O . LEU B 1 172 ? 16.422 -10.102 -5.969 1 97.81 172 LEU B O 1
ATOM 2842 N N . LEU B 1 173 ? 18.625 -10.125 -5.57 1 97.81 173 LEU B N 1
ATOM 2843 C CA . LEU B 1 173 ? 18.812 -11.484 -6.078 1 97.81 173 LEU B CA 1
ATOM 2844 C C . LEU B 1 173 ? 18.625 -12.508 -4.965 1 97.81 173 LEU B C 1
ATOM 2846 O O . LEU B 1 173 ? 18.609 -13.711 -5.223 1 97.81 173 LEU B O 1
ATOM 2850 N N . GLU B 1 174 ? 18.469 -12.016 -3.725 1 98.25 174 GLU B N 1
ATOM 2851 C CA . GLU B 1 174 ? 18.297 -12.938 -2.605 1 98.25 174 GLU B CA 1
ATOM 2852 C C . GLU B 1 174 ? 17.062 -13.82 -2.801 1 98.25 174 GLU B C 1
ATOM 2854 O O . GLU B 1 174 ? 15.992 -13.336 -3.166 1 98.25 174 GLU B O 1
ATOM 2859 N N . PRO B 1 175 ? 17.188 -15.18 -2.553 1 98.31 175 PRO B N 1
ATOM 2860 C CA . PRO B 1 175 ? 16.062 -16.109 -2.766 1 98.31 175 PRO B CA 1
ATOM 2861 C C . PRO B 1 175 ? 14.992 -15.992 -1.687 1 98.31 175 PRO B C 1
ATOM 2863 O O . PRO B 1 175 ? 15.305 -15.758 -0.517 1 98.31 175 PRO B O 1
ATOM 2866 N N . THR B 1 176 ? 13.812 -16.109 -2.127 1 96.94 176 THR B N 1
ATOM 2867 C CA . THR B 1 176 ? 12.648 -16.234 -1.261 1 96.94 176 THR B CA 1
ATOM 2868 C C . THR B 1 176 ? 11.844 -17.484 -1.604 1 96.94 176 THR B C 1
ATOM 2870 O O . THR B 1 176 ? 11.453 -17.688 -2.758 1 96.94 176 THR B O 1
ATOM 2873 N N . LYS B 1 177 ? 11.664 -18.359 -0.598 1 97.31 177 LYS B N 1
ATOM 2874 C CA . LYS B 1 177 ? 10.828 -19.547 -0.793 1 97.31 177 LYS B CA 1
ATOM 2875 C C . LYS B 1 177 ? 9.352 -19.188 -0.668 1 97.31 177 LYS B C 1
ATOM 2877 O O . LYS B 1 177 ? 8.953 -18.453 0.24 1 97.31 177 LYS B O 1
ATOM 2882 N N . MET B 1 178 ? 8.539 -19.75 -1.544 1 96.19 178 MET B N 1
ATOM 2883 C CA . MET B 1 178 ? 7.113 -19.438 -1.543 1 96.19 178 MET B CA 1
ATOM 2884 C C . MET B 1 178 ? 6.281 -20.688 -1.786 1 96.19 178 MET B C 1
ATOM 2886 O O . MET B 1 178 ? 6.676 -21.562 -2.566 1 96.19 178 MET B O 1
ATOM 2890 N N . GLN B 1 179 ? 5.188 -20.719 -1.09 1 94.5 179 GLN B N 1
ATOM 2891 C CA . GLN B 1 179 ? 4.195 -21.75 -1.411 1 94.5 179 GLN B CA 1
ATOM 2892 C C . GLN B 1 179 ? 3.414 -21.375 -2.668 1 94.5 179 GLN B C 1
ATOM 2894 O O . GLN B 1 179 ? 2.787 -20.312 -2.729 1 94.5 179 GLN B O 1
ATOM 2899 N N . ALA B 1 180 ? 3.447 -22.219 -3.699 1 95.5 180 ALA B N 1
ATOM 2900 C CA . ALA B 1 180 ? 2.85 -21.891 -4.988 1 95.5 180 ALA B CA 1
ATOM 2901 C C . ALA B 1 180 ? 1.561 -22.672 -5.219 1 95.5 180 ALA B C 1
ATOM 2903 O O . ALA B 1 180 ? 0.797 -22.359 -6.137 1 95.5 180 ALA B O 1
ATOM 2904 N N . GLY B 1 181 ? 1.196 -23.625 -4.422 1 90.25 181 GLY B N 1
ATOM 2905 C CA . GLY B 1 181 ? 0.017 -24.453 -4.629 1 90.25 181 GLY B CA 1
ATOM 2906 C C . GLY B 1 181 ? -1.137 -24.078 -3.715 1 90.25 181 GLY B C 1
ATOM 2907 O O . GLY B 1 181 ? -2.16 -24.766 -3.688 1 90.25 181 GLY B O 1
ATOM 2908 N N . GLY B 1 182 ? -1.061 -22.969 -3.039 1 92.38 182 GLY B N 1
ATOM 2909 C CA . GLY B 1 182 ? -2.074 -22.625 -2.053 1 92.38 182 GLY B CA 1
ATOM 2910 C C . GLY B 1 182 ? -3.229 -21.828 -2.633 1 92.38 182 GLY B C 1
ATOM 2911 O O . GLY B 1 182 ? -3.289 -21.609 -3.844 1 92.38 182 GLY B O 1
ATOM 2912 N N . THR B 1 183 ? -4.242 -21.688 -1.797 1 96.62 183 THR B N 1
ATOM 2913 C CA . THR B 1 183 ? -5.422 -20.906 -2.17 1 96.62 183 THR B CA 1
ATOM 2914 C C . THR B 1 183 ? -5.488 -19.609 -1.365 1 96.62 183 THR B C 1
ATOM 2916 O O . THR B 1 183 ? -5.117 -19.578 -0.19 1 96.62 183 THR B O 1
ATOM 2919 N N . ASN B 1 184 ? -5.859 -18.562 -2.025 1 96.62 184 ASN B N 1
ATOM 2920 C CA . ASN B 1 184 ? -6.086 -17.281 -1.373 1 96.62 184 ASN B CA 1
ATOM 2921 C C . ASN B 1 184 ? -7.566 -17.031 -1.094 1 96.62 184 ASN B C 1
ATOM 2923 O O . ASN B 1 184 ? -8.422 -17.406 -1.9 1 96.62 184 ASN B O 1
ATOM 2927 N N . ARG B 1 185 ? -7.801 -16.406 0.029 1 96.06 185 ARG B N 1
ATOM 2928 C CA . ARG B 1 185 ? -9.18 -16.109 0.395 1 96.06 185 ARG B CA 1
ATOM 2929 C C . ARG B 1 185 ? -9.672 -14.836 -0.282 1 96.06 185 ARG B C 1
ATOM 2931 O O . ARG B 1 185 ? -8.953 -13.828 -0.301 1 96.06 185 ARG B O 1
ATOM 2938 N N . CYS B 1 186 ? -10.805 -14.992 -0.808 1 97.75 186 CYS B N 1
ATOM 2939 C CA . CYS B 1 186 ? -11.445 -13.914 -1.553 1 97.75 186 CYS B CA 1
ATOM 2940 C C . CYS B 1 186 ? -12.711 -13.445 -0.849 1 97.75 186 CYS B C 1
ATOM 2942 O O . CYS B 1 186 ? -13.617 -14.242 -0.589 1 97.75 186 CYS B O 1
ATOM 2944 N N . VAL B 1 187 ? -12.789 -12.109 -0.575 1 96.94 187 VAL B N 1
ATOM 2945 C CA . VAL B 1 187 ? -13.906 -11.617 0.217 1 96.94 187 VAL B CA 1
ATOM 2946 C C . VAL B 1 187 ? -14.484 -10.359 -0.433 1 96.94 187 VAL B C 1
ATOM 2948 O O . VAL B 1 187 ? -13.805 -9.688 -1.217 1 96.94 187 VAL B O 1
ATOM 2951 N N . LEU B 1 188 ? -15.703 -10.109 -0.028 1 96.31 188 LEU B N 1
ATOM 2952 C CA . LEU B 1 188 ? -16.344 -8.891 -0.497 1 96.31 188 LEU B CA 1
ATOM 2953 C C . LEU B 1 188 ? -15.781 -7.664 0.209 1 96.31 188 LEU B C 1
ATOM 2955 O O . LEU B 1 188 ? -15.617 -7.664 1.432 1 96.31 188 LEU B O 1
ATOM 2959 N N . LEU B 1 189 ? -15.469 -6.684 -0.615 1 94.25 189 LEU B N 1
ATOM 2960 C CA . LEU B 1 189 ? -14.906 -5.453 -0.069 1 94.25 189 LEU B CA 1
ATOM 2961 C C . LEU B 1 189 ? -16 -4.543 0.47 1 94.25 189 LEU B C 1
ATOM 2963 O O . LEU B 1 189 ? -17.016 -4.34 -0.189 1 94.25 189 LEU B O 1
#

Secondary structure (DSSP, 8-state):
---------TTSTTHHHHHHHHHHHTS--SSPBPSS---SSHHHHHHTT-EEETTTTEEE-GGG--HHHHHHHT-TTSTTGGGTSSS---EESSTTS-SEE-S-HHHHTT-SEEEEEHHHHHHHHHHHHHHHHHHHHHHHTT--S-EEEGGGG-HHHHHHHHHHHH--SS-TT-EEEEE-S-B--EEE-/--------GGGSSSSHHHHHHHHHHTS--SSPBPSS---SSHHHHHHTT-EEETTTTEEE-GGG--HHHHHHHT-TTSTTGGGTSSS---EESSTTS-SEE-S-HHHHTT-SEEEEEHHHHHHHHHHHHHHHHHHHHHHHTT--S-EEEGGGG-HHHHHHHHHHHH--SS-TT-EEEEE-S-B--EEE-

Sequence (378 aa):
MTILVFLAISSYNIIHLASIEELVRGLRDEHPSHPVNCGHTKESAKAAGCVYDIMMVGWVAPGCIDPYVLSDALSPNSSLAGVKGAGTFNFSLNYDFTELIPQDVDVISQHDWIFANWEFHKAHCAYVWRILASALERKSKGEKGVYIYRTLLTYEHSLHCSKVLLDREKSLLEPTKMQAGGTNRCVLLMTILVFLAISSYNIIHLASIEELVRGLRDEHPSHPVNCGHTKESAKAAGCVYDIMMVGWVAPGCIDPYVLSDALSPNSSLAGVKGAGTFNFSLNYDFTELIPQDVDVISQHDWIFANWEFHKAHCAYVWRILASALERKSKGEKGVYIYRTLLTYEHSLHCSKVLLDREKSLLEPTKMQAGGTNRCVLL

InterPro domains:
  IPR053008 Phomopsin biosynthesis-associated protein [PTHR35896] (4-178)

Radius of gyration: 27.09 Å; Cα contacts (8 Å, |Δi|>4): 699; chains: 2; bounding box: 90×66×81 Å

Foldseek 3Di:
DDDPPDDPPDPPDPVVPVVVVVVCVVPDPVKAFDPQDCPWFLVSNVVSVWDAQLLLLETERPLADDPVLSVLQQDCPHPCVVVLLHHFWWKAADQVSPHTDGSDCVTSQVDFKIKTFLSSVLSSLVSLVVSVVVQVVCVVVPDPQRKHFPLSPDPVSNVVNCVSNVDDPDDRRHMDMDGNGTYTIMIGD/DDDPCPDPPDPPDPPCPVVVVVVCVVPPPVKAFDPQDCPWFLVSNVVSVWDAQLLLLETERPLADDPVLSVLQQDCPHPCVVVLLHHFWWKAQDQVSPHTDGSDCVTSQVDFKIKTFLSSVLSSLVSLVVSVVVLVVCVVVPDPQRKHFPLSPDPVSNVVNVVSNVDDPDDRRHMDMDGNGTYTIMIGD

pLDDT: mean 87.89, std 21.88, range [28.92, 98.88]

Solvent-accessible surface area (backbone atoms only — not comparable to full-atom values): 20358 Å² total; per-residue (Å²): 142,82,83,74,76,75,83,77,66,84,74,65,79,70,67,58,52,60,56,42,48,51,51,51,64,65,38,79,58,64,48,46,67,44,87,58,63,31,66,72,38,56,67,46,14,53,74,54,62,31,38,76,38,76,73,74,34,24,30,26,33,62,71,40,61,51,66,68,59,51,52,40,42,54,23,73,80,29,94,34,24,87,46,52,41,23,22,88,66,67,34,13,70,39,85,84,56,82,46,66,48,68,93,39,71,84,57,50,55,74,32,58,57,36,23,30,26,36,37,48,56,38,21,32,43,42,47,53,49,35,52,49,16,38,48,45,26,43,36,60,73,64,52,73,90,47,35,33,54,51,69,66,40,30,39,67,49,38,51,53,38,36,50,55,34,47,47,76,77,70,56,52,74,41,70,39,82,41,64,26,29,39,54,50,57,34,15,38,102,142,81,84,78,69,79,78,81,66,80,79,64,78,76,66,58,56,61,57,43,47,53,51,52,63,66,39,81,58,66,48,44,67,45,89,58,62,30,66,75,38,55,66,46,13,53,73,54,62,30,39,76,39,76,74,73,34,22,31,27,34,61,69,42,60,52,66,69,58,52,52,40,41,52,23,72,81,29,93,34,23,87,44,52,40,22,21,87,67,66,34,14,70,37,85,84,56,81,45,66,49,68,92,38,71,84,56,50,54,73,31,56,58,35,23,30,26,36,37,48,56,38,19,32,43,43,47,54,50,32,51,51,14,39,45,44,28,42,36,59,73,65,51,73,89,46,35,32,53,50,69,65,41,30,39,67,50,37,51,53,38,36,49,56,34,47,46,77,77,69,56,55,73,41,70,39,82,42,65,24,30,39,54,50,58,34,16,37,102

Organism: Pyricularia oryzae (strain 70-15 / ATCC MYA-4617 / FGSC 8958) (NCBI:txid242507)